Protein AF-A0A550H406-F1 (afdb_monomer_lite)

Radius of gyration: 18.08 Å; chains: 1; bounding box: 42×58×46 Å

pLDDT: mean 83.96, std 20.62, range [34.5, 98.69]

Structure (mmCIF, N/CA/C/O backbone):
data_AF-A0A550H406-F1
#
_entry.id   AF-A0A550H406-F1
#
loop_
_atom_site.group_PDB
_atom_site.id
_atom_site.type_symbol
_atom_site.label_atom_id
_atom_site.label_alt_id
_atom_site.label_comp_id
_atom_site.label_asym_id
_atom_site.label_entity_id
_atom_site.label_seq_id
_atom_site.pdbx_PDB_ins_code
_atom_site.Cartn_x
_atom_site.Cartn_y
_atom_site.Cartn_z
_atom_site.occupancy
_atom_site.B_iso_or_equiv
_atom_site.auth_seq_id
_atom_site.auth_comp_id
_atom_site.auth_asym_id
_atom_site.auth_atom_id
_atom_site.pdbx_PDB_model_num
ATOM 1 N N . LYS A 1 1 ? -18.382 -4.682 12.760 1.00 69.56 1 LYS A N 1
ATOM 2 C CA . LYS A 1 1 ? -17.332 -5.385 11.977 1.00 69.56 1 LYS A CA 1
ATOM 3 C C . LYS A 1 1 ? -16.520 -4.341 11.220 1.00 69.56 1 LYS A C 1
ATOM 5 O O . LYS A 1 1 ? -17.129 -3.390 10.742 1.00 69.56 1 LYS A O 1
ATOM 10 N N . ALA A 1 2 ? -15.194 -4.476 11.163 1.00 84.62 2 ALA A N 1
ATOM 11 C CA . ALA A 1 2 ? -14.356 -3.584 10.358 1.00 84.62 2 ALA A CA 1
ATOM 12 C C . ALA A 1 2 ? -14.669 -3.770 8.864 1.00 84.62 2 ALA A C 1
ATOM 14 O O . ALA A 1 2 ? -15.040 -4.871 8.448 1.00 84.62 2 ALA A O 1
ATOM 15 N N . ARG A 1 3 ? -14.558 -2.701 8.070 1.00 92.81 3 ARG A N 1
ATOM 16 C CA . ARG A 1 3 ? -14.629 -2.804 6.607 1.00 92.81 3 ARG A CA 1
ATOM 17 C C . ARG A 1 3 ? -13.253 -3.172 6.071 1.00 92.81 3 ARG A C 1
ATOM 19 O O . ARG A 1 3 ? -12.260 -2.641 6.558 1.00 92.81 3 ARG A O 1
ATOM 26 N N . ILE A 1 4 ? -13.219 -4.065 5.087 1.00 95.7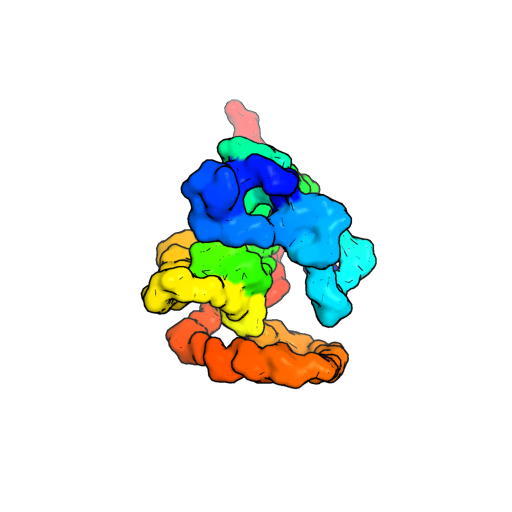5 4 ILE A N 1
ATOM 27 C CA . ILE A 1 4 ? -11.982 -4.536 4.466 1.00 95.75 4 ILE A CA 1
ATOM 28 C C . ILE A 1 4 ? -11.887 -3.950 3.063 1.00 95.75 4 ILE A C 1
ATOM 30 O O . ILE A 1 4 ? -12.826 -4.054 2.269 1.00 95.75 4 ILE A O 1
ATOM 34 N N . PHE A 1 5 ? -10.741 -3.342 2.786 1.00 97.00 5 PHE A N 1
ATOM 35 C CA . PHE A 1 5 ? -10.350 -2.861 1.472 1.00 97.00 5 PHE A CA 1
ATOM 36 C C . PHE A 1 5 ? -9.109 -3.640 1.053 1.00 97.00 5 PHE A C 1
ATOM 38 O O . PHE A 1 5 ? -8.176 -3.769 1.844 1.00 97.00 5 PHE A O 1
ATOM 45 N N . ALA A 1 6 ? -9.109 -4.167 -0.166 1.00 97.31 6 ALA A N 1
ATOM 46 C CA . ALA A 1 6 ? -7.956 -4.844 -0.744 1.00 97.31 6 ALA A CA 1
ATOM 47 C C . ALA A 1 6 ? -7.480 -4.047 -1.954 1.00 97.31 6 ALA A C 1
ATOM 49 O O . ALA A 1 6 ? -8.251 -3.793 -2.880 1.00 97.31 6 ALA A O 1
ATOM 50 N N . THR A 1 7 ? -6.221 -3.632 -1.944 1.00 97.12 7 THR A N 1
ATOM 51 C CA . THR A 1 7 ? -5.623 -2.909 -3.065 1.00 97.12 7 THR A CA 1
ATOM 52 C C . THR A 1 7 ? -4.920 -3.888 -3.990 1.00 97.12 7 THR A C 1
ATOM 54 O O . THR A 1 7 ? -4.400 -4.910 -3.547 1.00 97.12 7 THR A O 1
ATOM 57 N N . ARG A 1 8 ? -4.899 -3.588 -5.286 1.00 96.19 8 ARG A N 1
ATOM 58 C CA . ARG A 1 8 ? -4.093 -4.330 -6.260 1.00 96.19 8 ARG A CA 1
ATOM 59 C C . ARG A 1 8 ? -3.427 -3.371 -7.229 1.00 96.19 8 ARG A C 1
ATOM 61 O O . ARG A 1 8 ? -4.078 -2.435 -7.704 1.00 96.19 8 ARG A O 1
ATOM 68 N N . ASP A 1 9 ? -2.164 -3.633 -7.543 1.00 97.19 9 ASP A N 1
ATOM 69 C CA . ASP A 1 9 ? -1.584 -3.093 -8.767 1.00 97.19 9 ASP A CA 1
ATOM 70 C C . ASP A 1 9 ? -2.294 -3.688 -9.975 1.00 97.19 9 ASP A C 1
ATOM 72 O O . ASP A 1 9 ? -2.668 -4.865 -9.988 1.00 97.19 9 ASP A O 1
ATOM 76 N N . TRP A 1 10 ? -2.571 -2.834 -10.954 1.00 97.56 10 TRP A N 1
ATOM 77 C CA . TRP A 1 10 ? -3.428 -3.175 -12.080 1.00 97.56 10 TRP A CA 1
ATOM 78 C C . TRP A 1 10 ? -2.947 -2.461 -13.342 1.00 97.56 10 TRP A C 1
ATOM 80 O O . TRP A 1 10 ? -3.654 -1.646 -13.941 1.00 97.56 10 TRP A O 1
ATOM 90 N N . HIS A 1 11 ? -1.712 -2.765 -13.732 1.00 98.25 11 HIS A N 1
ATOM 91 C CA . HIS A 1 11 ? -0.981 -2.045 -14.769 1.00 98.25 11 HIS A CA 1
ATOM 92 C C . HIS A 1 11 ? -1.399 -2.450 -16.187 1.00 98.25 11 HIS A C 1
ATOM 94 O O . HIS A 1 11 ? -1.486 -3.650 -16.481 1.00 98.25 11 HIS A O 1
ATOM 100 N N . PRO A 1 12 ? -1.600 -1.503 -17.118 1.00 98.25 12 PRO A N 1
ATOM 101 C CA . PRO A 1 12 ? -1.664 -1.850 -18.532 1.00 98.25 12 PRO A CA 1
ATOM 102 C C . PRO A 1 12 ? -0.323 -2.463 -18.999 1.00 98.25 12 PRO A C 1
ATOM 104 O O . PRO A 1 12 ? 0.723 -2.160 -18.421 1.00 98.25 12 PRO A O 1
ATOM 107 N N . PRO A 1 13 ? -0.300 -3.301 -20.054 1.00 97.94 13 PRO A N 1
ATOM 108 C CA . PRO A 1 13 ? 0.930 -3.965 -20.509 1.00 97.94 13 PRO A CA 1
ATOM 109 C C . PRO A 1 13 ? 2.082 -3.015 -20.887 1.00 97.94 13 PRO A C 1
ATOM 111 O O . PRO A 1 13 ? 3.242 -3.413 -20.861 1.00 97.94 13 PRO A O 1
ATOM 114 N N . ASN A 1 14 ? 1.771 -1.763 -21.233 1.00 98.00 14 ASN A N 1
ATOM 115 C CA . ASN A 1 14 ? 2.714 -0.713 -21.622 1.00 98.00 14 ASN A CA 1
ATOM 116 C C . ASN A 1 14 ? 2.942 0.342 -20.521 1.00 98.00 14 ASN A C 1
ATOM 118 O O . ASN A 1 14 ? 3.217 1.498 -20.832 1.00 98.00 14 ASN A O 1
ATOM 122 N N . HIS A 1 15 ? 2.783 -0.021 -19.248 1.00 98.56 15 HIS A N 1
ATOM 123 C CA . HIS A 1 15 ? 2.934 0.912 -18.134 1.00 98.56 15 HIS A CA 1
ATOM 124 C C . HIS A 1 15 ? 4.366 1.466 -18.003 1.00 98.56 15 HIS A C 1
ATOM 126 O O . HIS A 1 15 ? 5.341 0.721 -18.108 1.00 98.56 15 HIS A O 1
ATOM 132 N N . ILE A 1 16 ? 4.484 2.768 -17.720 1.00 98.31 16 ILE A N 1
ATOM 133 C CA . ILE A 1 16 ? 5.739 3.539 -17.652 1.00 98.31 16 ILE A CA 1
ATOM 134 C C . ILE A 1 16 ? 6.758 2.973 -16.661 1.00 98.31 16 ILE A C 1
ATOM 136 O O . ILE A 1 16 ? 7.960 3.152 -16.825 1.00 98.31 16 ILE A O 1
ATOM 140 N N . SER A 1 17 ? 6.296 2.273 -15.627 1.00 97.81 17 SER A N 1
ATOM 141 C CA . SER A 1 17 ? 7.184 1.738 -14.598 1.00 97.81 17 SER A CA 1
ATOM 142 C C . SER A 1 17 ? 7.885 0.437 -14.988 1.00 97.81 17 SER A C 1
ATOM 144 O O . SER A 1 17 ? 8.794 -0.004 -14.282 1.00 97.81 17 SER A O 1
ATOM 146 N N . PHE A 1 18 ? 7.518 -0.157 -16.126 1.00 98.56 18 PHE A N 1
ATOM 147 C CA . PHE A 1 18 ? 8.165 -1.360 -16.628 1.00 98.56 18 PHE A CA 1
ATOM 148 C C . PHE A 1 18 ? 9.496 -1.044 -17.323 1.00 98.56 18 PHE A C 1
ATOM 150 O O . PHE A 1 18 ? 9.611 -0.050 -18.036 1.00 98.56 18 PHE A O 1
ATOM 157 N N . LYS A 1 19 ? 10.482 -1.942 -17.203 1.00 98.12 19 LYS A N 1
ATOM 158 C CA . LYS A 1 19 ? 11.823 -1.832 -17.814 1.00 98.12 19 LYS A CA 1
ATOM 159 C C . LYS A 1 19 ? 11.784 -1.574 -19.318 1.00 98.12 19 LYS A C 1
ATOM 161 O O . LYS A 1 19 ? 12.586 -0.798 -19.821 1.00 98.12 19 LYS A O 1
ATOM 166 N N . ALA A 1 20 ? 10.823 -2.170 -20.026 1.00 96.94 20 ALA A N 1
ATOM 167 C CA . ALA A 1 20 ? 10.626 -1.938 -21.458 1.00 96.94 20 ALA A CA 1
ATOM 168 C C . ALA A 1 20 ? 10.229 -0.486 -21.798 1.00 96.94 20 ALA A C 1
ATOM 170 O O . ALA A 1 20 ? 10.412 -0.064 -22.932 1.00 96.94 20 ALA A O 1
ATOM 171 N N . GLN A 1 21 ? 9.704 0.264 -20.824 1.00 97.56 21 GLN A N 1
ATOM 172 C CA . GLN A 1 21 ? 9.329 1.678 -20.929 1.00 97.56 21 GLN A CA 1
ATOM 173 C C . GLN A 1 21 ? 10.311 2.606 -20.188 1.00 97.56 21 GLN A C 1
ATOM 175 O O . GLN A 1 21 ? 10.021 3.782 -19.991 1.00 97.56 21 GLN A O 1
ATOM 180 N N . GLY A 1 22 ? 11.471 2.088 -19.761 1.00 97.31 22 GLY A N 1
ATOM 181 C CA . GLY A 1 22 ? 12.487 2.843 -19.018 1.00 97.31 22 GLY A CA 1
ATOM 182 C C . GLY A 1 22 ? 12.262 2.919 -17.504 1.00 97.31 22 GLY A C 1
ATOM 183 O O . GLY A 1 22 ? 13.033 3.578 -16.810 1.00 97.31 22 GLY A O 1
ATOM 184 N N . GLY A 1 23 ? 11.237 2.247 -16.975 1.00 97.31 23 GLY A N 1
ATOM 185 C CA . GLY A 1 23 ? 10.991 2.171 -15.538 1.00 97.31 23 GLY A CA 1
ATOM 186 C C . GLY A 1 23 ? 11.850 1.121 -14.814 1.00 97.31 23 GLY A C 1
ATOM 187 O O . GLY A 1 23 ? 12.538 0.315 -15.444 1.00 97.31 23 GLY A O 1
ATOM 188 N N . PRO A 1 24 ? 11.826 1.097 -13.471 1.00 96.06 24 PRO A N 1
ATOM 189 C CA . PRO A 1 24 ? 12.713 0.235 -12.689 1.00 96.06 24 PRO A CA 1
ATOM 190 C C . PRO A 1 24 ? 12.248 -1.231 -12.608 1.00 96.06 24 PRO A C 1
ATOM 192 O O . PRO A 1 24 ? 13.052 -2.118 -12.306 1.00 96.06 24 PRO A O 1
ATOM 195 N N . TRP A 1 25 ? 10.974 -1.522 -12.884 1.00 97.38 25 TRP A N 1
ATOM 196 C CA . TRP A 1 25 ? 10.367 -2.815 -12.563 1.00 97.38 25 TRP A CA 1
ATOM 197 C C . TRP A 1 25 ? 10.294 -3.768 -13.758 1.00 97.38 25 TRP A C 1
ATOM 199 O O . TRP A 1 25 ? 10.048 -3.338 -14.883 1.00 97.38 25 TRP A O 1
ATOM 209 N N . PRO A 1 26 ? 10.434 -5.092 -13.571 1.00 97.44 26 PRO A N 1
ATOM 210 C CA . PRO A 1 26 ? 9.961 -6.028 -14.587 1.00 97.44 26 PRO A CA 1
ATOM 211 C C . PRO A 1 26 ? 8.438 -5.875 -14.779 1.00 97.44 26 PRO A C 1
ATOM 213 O O . PRO A 1 26 ? 7.761 -5.375 -13.877 1.00 97.44 26 PRO A O 1
ATOM 216 N N . PRO A 1 27 ? 7.866 -6.318 -15.911 1.00 97.88 27 PRO A N 1
ATOM 217 C CA . PRO A 1 27 ? 6.417 -6.383 -16.054 1.00 97.88 27 PRO A CA 1
ATOM 218 C C . PRO A 1 27 ? 5.801 -7.223 -14.929 1.00 97.88 27 PRO A C 1
ATOM 220 O O . PRO A 1 27 ? 6.198 -8.366 -14.704 1.00 97.88 27 PRO A O 1
ATOM 223 N N . HIS A 1 28 ? 4.845 -6.648 -14.210 1.00 97.69 28 HIS A N 1
ATOM 224 C CA . HIS A 1 28 ? 4.188 -7.269 -13.062 1.00 97.69 28 HIS A CA 1
ATOM 225 C C . HIS A 1 28 ? 2.746 -6.782 -12.973 1.00 97.69 28 HIS A C 1
ATOM 227 O O . HIS A 1 28 ? 2.399 -5.766 -13.570 1.00 97.69 28 HIS A O 1
ATOM 233 N N . CYS A 1 29 ? 1.895 -7.540 -12.276 1.00 97.94 29 CYS A N 1
ATOM 234 C CA . CYS A 1 29 ? 0.494 -7.190 -12.019 1.00 97.94 29 CYS A CA 1
ATOM 235 C C . CYS A 1 29 ? -0.256 -6.627 -13.247 1.00 97.94 29 CYS A C 1
ATOM 237 O O . CYS A 1 29 ? -1.071 -5.708 -13.139 1.00 97.94 29 CYS A O 1
ATOM 239 N N . ILE A 1 30 ? 0.019 -7.200 -14.426 1.00 98.56 30 ILE A N 1
ATOM 240 C CA . ILE A 1 30 ? -0.580 -6.766 -15.687 1.00 98.56 30 ILE A CA 1
ATOM 241 C C . ILE A 1 30 ? -2.072 -7.092 -15.668 1.00 98.56 30 ILE A C 1
ATOM 243 O O . ILE A 1 30 ? -2.465 -8.216 -15.333 1.00 98.56 30 ILE A O 1
ATOM 247 N N . GLN A 1 31 ? -2.897 -6.126 -16.066 1.00 98.44 31 GLN A N 1
ATOM 248 C CA . GLN A 1 31 ? -4.351 -6.251 -16.102 1.00 98.44 31 GLN A CA 1
ATOM 249 C C . GLN A 1 31 ? -4.804 -7.567 -16.737 1.00 98.44 31 GLN A C 1
ATOM 251 O O . GLN A 1 31 ? -4.336 -7.966 -17.801 1.00 98.44 31 GLN A O 1
ATOM 256 N N . ASN A 1 32 ? -5.756 -8.223 -16.074 1.00 97.19 32 ASN A N 1
ATOM 257 C CA . ASN A 1 32 ? -6.384 -9.470 -16.519 1.00 97.19 32 ASN A CA 1
ATOM 258 C C . ASN A 1 32 ? -5.441 -10.682 -16.645 1.00 97.19 32 ASN A C 1
ATOM 260 O O . ASN A 1 32 ? -5.850 -11.715 -17.171 1.00 97.19 32 ASN A O 1
ATOM 264 N N . THR A 1 33 ? -4.215 -10.609 -16.122 1.00 98.12 33 THR A N 1
ATOM 265 C CA . THR A 1 33 ? -3.302 -11.760 -16.067 1.00 98.12 33 THR A CA 1
ATOM 266 C C . THR A 1 33 ? -3.376 -12.485 -14.725 1.00 98.12 33 THR A C 1
ATOM 268 O O . THR A 1 33 ? -3.880 -11.962 -13.728 1.00 98.12 33 THR A O 1
ATOM 271 N N . GLN A 1 34 ? -2.839 -13.708 -14.675 1.00 96.81 34 GLN A N 1
ATOM 272 C CA . GLN A 1 34 ? -2.739 -14.468 -13.428 1.00 96.81 34 GLN A CA 1
ATOM 273 C C . GLN A 1 34 ? -1.908 -13.728 -12.367 1.00 96.81 34 GLN A C 1
ATOM 275 O O . GLN A 1 34 ? -2.286 -13.739 -11.200 1.00 96.81 34 GLN A O 1
ATOM 280 N N . GLY A 1 35 ? -0.836 -13.037 -12.772 1.00 94.94 35 GLY A N 1
ATOM 281 C CA . GLY A 1 35 ? 0.053 -12.297 -11.867 1.00 94.94 35 GLY A CA 1
ATOM 282 C C . GLY A 1 35 ? -0.571 -11.054 -11.223 1.00 94.94 35 GLY A C 1
ATOM 283 O O . GLY A 1 35 ? 0.025 -10.473 -10.324 1.00 94.94 35 GLY A O 1
ATOM 284 N N . ALA A 1 36 ? -1.760 -10.636 -11.661 1.00 97.00 36 ALA A N 1
ATOM 285 C CA . ALA A 1 36 ? -2.489 -9.511 -11.075 1.00 97.00 36 ALA A CA 1
ATOM 286 C C . ALA A 1 36 ? -3.630 -9.948 -10.138 1.00 97.00 36 ALA A C 1
ATOM 288 O O . ALA A 1 36 ? -4.295 -9.115 -9.516 1.00 97.00 36 ALA A O 1
ATOM 289 N N . LYS A 1 37 ? -3.899 -11.256 -10.038 1.00 96.56 37 LYS A N 1
ATOM 290 C CA . LYS A 1 37 ? -4.881 -11.789 -9.090 1.00 96.56 37 LYS A CA 1
ATOM 291 C C . LYS A 1 37 ? -4.307 -11.765 -7.674 1.00 96.56 37 LYS A C 1
ATOM 293 O O . LYS A 1 37 ? -3.104 -11.910 -7.476 1.00 96.56 37 LYS A O 1
ATOM 298 N N . PHE A 1 38 ? -5.185 -11.643 -6.681 1.00 96.88 38 PHE A N 1
ATOM 299 C CA . PHE A 1 38 ? -4.805 -11.889 -5.292 1.00 96.88 38 PHE A CA 1
ATOM 300 C C . PHE A 1 38 ? -4.300 -13.324 -5.120 1.00 96.88 38 PHE A C 1
ATOM 302 O O . PHE A 1 38 ? -4.792 -14.243 -5.782 1.00 96.88 38 PHE A O 1
ATOM 309 N N . HIS A 1 39 ? -3.338 -13.508 -4.214 1.00 95.31 39 HIS A N 1
ATOM 310 C CA . HIS A 1 39 ? -2.805 -14.827 -3.889 1.00 95.31 39 HIS A CA 1
ATOM 311 C C . HIS A 1 39 ? -3.945 -15.770 -3.449 1.00 95.31 39 HIS A C 1
ATOM 313 O O . HIS A 1 39 ? -4.803 -15.340 -2.675 1.00 95.31 39 HIS A O 1
ATOM 319 N N . PRO A 1 40 ? -3.985 -17.040 -3.897 1.00 92.25 40 PRO A N 1
ATOM 320 C CA . PRO A 1 40 ? -5.093 -17.959 -3.606 1.00 92.25 40 PRO A CA 1
ATOM 321 C C . PRO A 1 40 ? -5.308 -18.232 -2.110 1.00 92.25 40 PRO A C 1
ATOM 323 O O . PRO A 1 40 ? -6.432 -18.532 -1.704 1.00 92.25 40 PRO A O 1
ATOM 326 N N . ASP A 1 41 ? -4.263 -18.090 -1.293 1.00 91.44 41 ASP A N 1
ATOM 327 C CA . ASP A 1 41 ? -4.347 -18.251 0.166 1.00 91.44 41 ASP A CA 1
ATOM 328 C C . ASP A 1 41 ? -4.870 -16.996 0.883 1.00 91.44 41 ASP A C 1
ATOM 330 O O . ASP A 1 41 ? -5.257 -17.068 2.051 1.00 91.44 41 ASP A O 1
ATOM 334 N N . LEU A 1 42 ? -4.946 -15.847 0.200 1.00 92.81 42 LEU A N 1
ATOM 335 C CA . LEU A 1 42 ? -5.499 -14.628 0.780 1.00 92.81 42 LEU A CA 1
ATOM 336 C C . LEU A 1 42 ? -7.025 -14.747 0.879 1.00 92.81 42 LEU A C 1
ATOM 338 O O . LEU A 1 42 ? -7.764 -14.584 -0.095 1.00 92.81 42 LEU A O 1
ATOM 342 N N . ARG A 1 43 ? -7.517 -15.022 2.087 1.00 90.50 43 ARG A N 1
ATOM 343 C CA . ARG A 1 43 ? -8.951 -15.150 2.369 1.00 90.50 43 ARG A CA 1
ATOM 344 C C . ARG A 1 43 ? -9.577 -13.780 2.624 1.00 90.50 43 ARG A C 1
ATOM 346 O O . ARG A 1 43 ? -9.569 -13.274 3.742 1.00 90.50 43 ARG A O 1
ATOM 353 N N . LEU A 1 44 ? -10.154 -13.191 1.581 1.00 91.25 44 LEU A N 1
ATOM 354 C CA . LEU A 1 44 ? -10.899 -11.936 1.683 1.00 91.25 44 LEU A CA 1
ATOM 355 C C . LEU A 1 44 ? -12.393 -12.199 1.947 1.00 91.25 44 LEU A C 1
ATOM 357 O O . LEU A 1 44 ? -13.001 -13.020 1.253 1.00 91.25 44 LEU A O 1
ATOM 361 N N . PRO A 1 45 ? -13.032 -11.499 2.906 1.00 92.25 45 PRO A N 1
ATOM 362 C CA . PRO A 1 45 ? -14.483 -11.539 3.066 1.00 92.25 45 PRO A CA 1
ATOM 363 C C . PRO A 1 45 ? -15.215 -11.155 1.775 1.00 92.25 45 PRO A C 1
ATOM 365 O O . PRO A 1 45 ? -14.765 -10.274 1.044 1.00 92.25 45 PRO A O 1
ATOM 368 N N . LYS A 1 46 ? -16.393 -11.744 1.525 1.00 91.69 46 LYS A N 1
ATOM 369 C CA . LYS A 1 46 ? -17.184 -11.487 0.301 1.00 91.69 46 LYS A CA 1
ATOM 370 C C . LYS A 1 46 ? -17.535 -10.009 0.084 1.00 91.69 46 LYS A C 1
ATOM 372 O O . LYS A 1 46 ? -17.715 -9.586 -1.047 1.00 91.69 46 LYS A O 1
ATOM 377 N N . ASN A 1 47 ? -17.643 -9.231 1.159 1.00 92.31 47 ASN A N 1
ATOM 378 C CA . ASN A 1 47 ? -17.949 -7.800 1.124 1.00 92.31 47 ASN A CA 1
ATOM 379 C C . ASN A 1 47 ? -16.696 -6.903 1.056 1.00 92.31 47 ASN A C 1
ATOM 381 O O . ASN A 1 47 ? -16.790 -5.714 1.364 1.00 92.31 47 ASN A O 1
ATOM 385 N N . THR A 1 48 ? -15.531 -7.464 0.718 1.00 95.38 48 THR A N 1
ATOM 386 C CA . THR A 1 48 ? -14.293 -6.701 0.520 1.00 95.38 48 THR A CA 1
ATOM 387 C C . THR A 1 48 ? -14.425 -5.786 -0.688 1.00 95.38 48 THR A C 1
ATOM 389 O O . THR A 1 48 ? -14.849 -6.215 -1.760 1.00 95.38 48 THR A O 1
ATOM 392 N N . ILE A 1 49 ? -14.029 -4.527 -0.523 1.00 95.00 49 ILE A N 1
ATOM 393 C CA . ILE A 1 49 ? -13.976 -3.558 -1.619 1.00 95.00 49 ILE A CA 1
ATOM 394 C C . ILE A 1 49 ? -12.579 -3.618 -2.236 1.00 95.00 49 ILE A C 1
ATOM 396 O O . ILE A 1 49 ? -11.583 -3.432 -1.536 1.00 95.00 49 ILE A O 1
ATOM 400 N N . VAL A 1 50 ? -12.503 -3.887 -3.539 1.00 95.75 50 VAL A N 1
ATOM 401 C CA . VAL A 1 50 ? -11.232 -3.912 -4.273 1.00 95.75 50 VAL A CA 1
ATOM 402 C C . VAL A 1 50 ? -10.942 -2.532 -4.848 1.00 95.75 50 VAL A C 1
ATOM 404 O O . VAL A 1 50 ? -11.771 -1.978 -5.564 1.00 95.75 50 VAL A O 1
ATOM 407 N N . VAL A 1 51 ? -9.752 -2.005 -4.571 1.00 95.75 51 VAL A N 1
ATOM 408 C CA . VAL A 1 51 ? -9.253 -0.737 -5.119 1.00 95.75 51 VAL A CA 1
ATOM 409 C C . VAL A 1 51 ? -8.107 -1.049 -6.075 1.00 95.75 51 VAL A C 1
ATOM 411 O O . VAL A 1 51 ? -7.097 -1.627 -5.680 1.00 95.75 51 VAL A O 1
ATOM 414 N N . SER A 1 52 ? -8.271 -0.705 -7.350 1.00 95.81 52 SER A N 1
ATOM 415 C CA . SER A 1 52 ? -7.224 -0.906 -8.362 1.00 95.81 52 SER A CA 1
ATOM 416 C C . SER A 1 52 ? -6.414 0.379 -8.515 1.00 95.81 52 SER A C 1
ATOM 418 O O . SER A 1 52 ? -7.002 1.454 -8.616 1.00 95.81 52 SER A O 1
ATOM 420 N N . LYS A 1 53 ? -5.084 0.274 -8.531 1.00 96.12 53 LYS A N 1
ATOM 421 C CA . LYS A 1 53 ? -4.168 1.411 -8.707 1.00 96.12 53 LYS A CA 1
ATOM 422 C C . LYS A 1 53 ? -3.251 1.212 -9.921 1.00 96.12 53 LYS A C 1
ATOM 424 O O . LYS A 1 53 ? -3.281 0.158 -10.554 1.00 96.12 53 LYS A O 1
ATOM 429 N N . ALA A 1 54 ? -2.515 2.269 -10.273 1.00 95.81 54 ALA A N 1
ATOM 430 C CA . ALA A 1 54 ? -1.540 2.296 -11.371 1.00 95.81 54 ALA A CA 1
ATOM 431 C C . ALA A 1 54 ? -2.090 1.871 -12.754 1.00 95.81 54 ALA A C 1
ATOM 433 O O . ALA A 1 54 ? -1.431 1.215 -13.557 1.00 95.81 54 ALA A O 1
ATOM 434 N N . MET A 1 55 ? -3.337 2.260 -13.042 1.00 95.94 55 MET A N 1
ATOM 435 C CA . MET A 1 55 ? -4.017 1.933 -14.303 1.00 95.94 55 MET A CA 1
ATOM 436 C C . MET A 1 55 ? -3.666 2.882 -15.460 1.00 95.94 55 MET A C 1
ATOM 438 O O . MET A 1 55 ? -3.973 2.576 -16.611 1.00 95.94 55 MET A O 1
ATOM 442 N N . ASN A 1 56 ? -3.064 4.040 -15.174 1.00 96.19 56 ASN A N 1
ATOM 443 C CA . ASN A 1 56 ? -2.661 4.998 -16.199 1.00 96.19 56 ASN A CA 1
ATOM 444 C C . ASN A 1 56 ? -1.300 4.575 -16.776 1.00 96.19 56 ASN A C 1
ATOM 446 O O . ASN A 1 56 ? -0.331 4.547 -16.023 1.00 96.19 56 ASN A O 1
ATOM 450 N N . PRO A 1 57 ? -1.177 4.301 -18.089 1.00 97.06 57 PRO A N 1
ATOM 451 C CA . PRO A 1 57 ? 0.079 3.832 -18.673 1.00 97.06 57 PRO A CA 1
ATOM 452 C C . PRO A 1 57 ? 1.242 4.813 -18.507 1.00 97.06 57 PRO A C 1
ATOM 454 O O . PRO A 1 57 ? 2.386 4.386 -18.569 1.00 97.06 57 PRO A O 1
ATOM 457 N N . LEU A 1 58 ? 0.978 6.102 -18.284 1.00 97.31 58 LEU A N 1
ATOM 458 C CA . LEU A 1 58 ? 2.002 7.145 -18.197 1.00 97.31 58 LEU A CA 1
ATOM 459 C C . LEU A 1 58 ? 2.308 7.583 -16.760 1.00 97.31 58 LEU A C 1
ATOM 461 O O . LEU A 1 58 ? 3.058 8.538 -16.568 1.00 97.31 58 LEU A O 1
ATOM 465 N N . LYS A 1 59 ? 1.716 6.940 -15.745 1.00 95.69 59 LYS A N 1
ATOM 466 C CA . LYS A 1 59 ? 1.865 7.375 -14.355 1.00 95.69 59 LYS A CA 1
ATOM 467 C C . LYS A 1 59 ? 1.859 6.201 -13.380 1.00 95.69 59 LYS A C 1
ATOM 469 O O . LYS A 1 59 ? 0.832 5.552 -13.206 1.00 95.69 59 LYS A O 1
ATOM 474 N N . GLU A 1 60 ? 2.982 6.017 -12.687 1.00 94.69 60 GLU A N 1
ATOM 475 C CA . GLU A 1 60 ? 3.074 5.104 -11.544 1.00 94.69 60 GLU A CA 1
ATOM 476 C C . GLU A 1 60 ? 2.258 5.616 -10.353 1.00 94.69 60 GLU A C 1
ATOM 478 O O . GLU A 1 60 ? 2.114 6.823 -10.157 1.00 94.69 60 GLU A O 1
ATOM 483 N N . ASN A 1 61 ? 1.730 4.682 -9.566 1.00 95.06 61 ASN A N 1
ATOM 484 C CA . ASN A 1 61 ? 0.959 4.938 -8.370 1.00 95.06 61 ASN A CA 1
ATOM 485 C C . ASN A 1 61 ? 1.169 3.826 -7.322 1.00 95.06 61 ASN A C 1
ATOM 487 O O . ASN A 1 61 ? 0.619 2.721 -7.404 1.00 95.06 61 ASN A O 1
ATOM 491 N N . TYR A 1 62 ? 1.902 4.160 -6.259 1.00 96.56 62 TYR A N 1
ATOM 492 C CA . TYR A 1 62 ? 2.082 3.263 -5.116 1.00 96.56 62 TYR A CA 1
ATOM 493 C C . TYR A 1 62 ? 0.963 3.375 -4.078 1.00 96.56 62 TYR A C 1
ATOM 495 O O . TYR A 1 62 ? 0.648 2.386 -3.414 1.00 96.56 62 TYR A O 1
ATOM 503 N N . S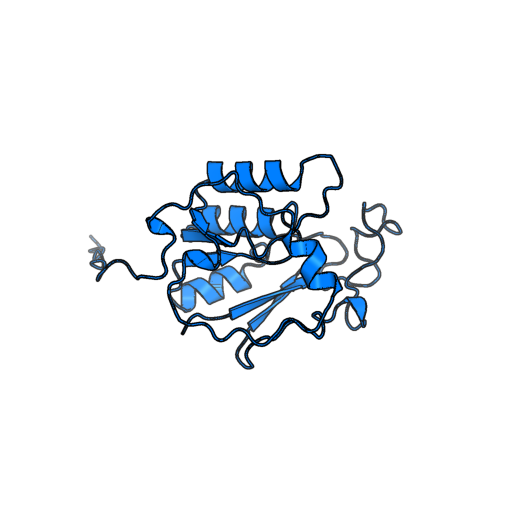ER A 1 63 ? 0.379 4.559 -3.905 1.00 97.75 63 SER A N 1
ATOM 504 C CA . SER A 1 63 ? -0.550 4.829 -2.812 1.00 97.75 63 SER A CA 1
ATOM 505 C C . SER A 1 63 ? -1.985 4.443 -3.155 1.00 97.75 63 SER A C 1
ATOM 507 O O . SER A 1 63 ? -2.548 4.832 -4.175 1.00 97.75 63 SER A O 1
ATOM 509 N N . ALA A 1 64 ? -2.664 3.772 -2.228 1.00 96.75 64 ALA A N 1
ATOM 510 C CA . ALA A 1 64 ? -4.097 3.519 -2.362 1.00 96.75 64 ALA A CA 1
ATOM 511 C C . ALA A 1 64 ? -4.952 4.808 -2.391 1.00 96.75 64 ALA A C 1
ATOM 513 O O . ALA A 1 64 ? -6.123 4.755 -2.768 1.00 96.75 64 ALA A O 1
ATOM 514 N N . PHE A 1 65 ? -4.383 5.946 -1.977 1.00 96.38 65 PHE A N 1
ATOM 515 C CA . PHE A 1 65 ? -5.058 7.240 -1.859 1.00 96.38 65 PHE A CA 1
ATOM 516 C C . PHE A 1 65 ? -4.773 8.215 -2.998 1.00 96.38 65 PHE A C 1
ATOM 518 O O . PHE A 1 65 ? -5.416 9.262 -3.071 1.00 96.38 65 PHE A O 1
ATOM 525 N N . GLU A 1 66 ? -3.859 7.884 -3.908 1.00 84.88 66 GLU A N 1
ATOM 526 C CA . GLU A 1 66 ? -3.528 8.770 -5.026 1.00 84.88 66 GLU A CA 1
ATOM 527 C C . GLU A 1 66 ? -4.722 8.947 -5.991 1.00 84.88 66 GLU A C 1
ATOM 529 O O . GLU A 1 66 ? -4.848 9.966 -6.669 1.00 84.88 66 GLU A O 1
ATOM 534 N N . GLY A 1 67 ? -5.662 7.993 -5.988 1.00 74.12 67 GLY A N 1
ATOM 535 C CA . GLY A 1 67 ? -7.026 8.202 -6.464 1.00 74.12 67 GLY A CA 1
ATOM 536 C C . GLY A 1 67 ? -7.925 8.698 -5.328 1.00 74.12 67 GLY A C 1
ATOM 537 O O . GLY A 1 67 ? -8.082 8.021 -4.312 1.00 74.12 67 GLY A O 1
ATOM 538 N N . ALA A 1 68 ? -8.597 9.839 -5.517 1.00 78.38 68 ALA A N 1
ATOM 539 C CA . ALA A 1 68 ? -9.507 10.411 -4.513 1.00 78.38 68 ALA A CA 1
ATOM 540 C C . ALA A 1 68 ? -10.666 9.470 -4.107 1.00 78.38 68 ALA A C 1
ATOM 542 O O . ALA A 1 68 ? -11.353 9.713 -3.115 1.00 78.38 68 ALA A O 1
ATOM 543 N N . GLU A 1 69 ? -10.903 8.397 -4.866 1.00 88.88 69 GLU A N 1
ATOM 544 C CA . GLU A 1 69 ? -11.963 7.421 -4.639 1.00 88.88 69 GLU A CA 1
ATOM 545 C C . GLU A 1 69 ? -11.899 6.785 -3.245 1.00 88.88 69 GLU A C 1
ATOM 547 O O . GLU A 1 69 ? -12.886 6.867 -2.510 1.00 88.88 69 GLU A O 1
ATOM 552 N N . LEU A 1 70 ? -10.756 6.218 -2.834 1.00 95.25 70 LEU A N 1
ATOM 553 C CA . LEU A 1 70 ? -10.662 5.551 -1.532 1.00 95.25 70 LEU A CA 1
ATOM 554 C C . LEU A 1 70 ? -10.911 6.545 -0.393 1.00 95.25 70 LEU A C 1
ATOM 556 O O . LEU A 1 70 ? -11.756 6.293 0.466 1.00 95.25 70 LEU A O 1
ATOM 560 N N . ALA A 1 71 ? -10.250 7.706 -0.421 1.00 95.69 71 ALA A N 1
ATOM 561 C CA . ALA A 1 71 ? -10.449 8.760 0.574 1.00 95.69 71 ALA A CA 1
ATOM 562 C C . ALA A 1 71 ? -11.928 9.165 0.687 1.00 95.69 71 ALA A C 1
ATOM 564 O O . ALA A 1 71 ? -12.473 9.261 1.790 1.00 95.69 71 ALA A O 1
ATOM 565 N N . ASN A 1 72 ? -12.596 9.352 -0.453 1.00 94.44 72 ASN A N 1
ATOM 566 C CA . ASN A 1 72 ? -14.007 9.712 -0.510 1.00 94.44 72 ASN A CA 1
ATOM 567 C C . ASN A 1 72 ? -14.907 8.609 0.052 1.00 94.44 72 ASN A C 1
ATOM 569 O O . ASN A 1 72 ? -15.841 8.911 0.797 1.00 94.44 72 ASN A O 1
ATOM 573 N N . ILE A 1 73 ? -14.633 7.343 -0.270 1.00 94.69 73 ILE A N 1
ATOM 574 C CA . ILE A 1 73 ? -15.380 6.201 0.263 1.00 94.69 73 ILE A CA 1
ATOM 575 C C . ILE A 1 73 ? -15.235 6.139 1.786 1.00 94.69 73 ILE A C 1
ATOM 577 O O . ILE A 1 73 ? -16.247 6.055 2.485 1.00 94.69 73 ILE A O 1
ATOM 581 N N . LEU A 1 74 ? -14.008 6.230 2.308 1.00 96.12 74 LEU A N 1
ATOM 582 C CA . LEU A 1 74 ? -13.754 6.188 3.749 1.00 96.12 74 LEU A CA 1
ATOM 583 C C . LEU A 1 74 ? -14.471 7.333 4.479 1.00 96.12 74 LEU A C 1
ATOM 585 O O . LEU A 1 74 ? -15.180 7.093 5.459 1.00 96.12 74 LEU A O 1
ATOM 589 N N . ARG A 1 75 ? -14.371 8.564 3.958 1.00 95.19 75 ARG A N 1
ATOM 590 C CA . ARG A 1 75 ? -15.023 9.753 4.536 1.00 95.19 75 ARG A CA 1
ATOM 591 C C . ARG A 1 75 ? -16.544 9.655 4.512 1.00 95.19 75 ARG A C 1
ATOM 593 O O . ARG A 1 75 ? -17.180 9.881 5.539 1.00 95.19 75 ARG A O 1
ATOM 600 N N . LYS A 1 76 ? -17.140 9.254 3.382 1.00 95.12 76 LYS A N 1
ATOM 601 C CA . LYS A 1 76 ? -18.597 9.041 3.269 1.00 95.12 76 LYS A CA 1
ATOM 602 C C . LYS A 1 76 ? -19.109 7.985 4.248 1.00 95.12 76 LYS A C 1
ATOM 604 O O . LYS A 1 76 ? -20.261 8.037 4.661 1.00 95.12 76 LYS A O 1
ATOM 609 N N . GLN A 1 77 ? -18.260 7.033 4.622 1.00 93.88 77 GLN A N 1
ATOM 610 C CA . GLN A 1 77 ? -18.587 5.968 5.566 1.00 93.88 77 GLN A CA 1
ATOM 611 C C . GLN A 1 77 ? -18.273 6.332 7.025 1.00 93.88 77 GLN A C 1
ATOM 613 O O . GLN A 1 77 ? -18.469 5.493 7.903 1.00 93.88 77 GLN A O 1
ATOM 618 N N . GLY A 1 78 ? -17.798 7.555 7.294 1.00 94.88 78 GLY A N 1
ATOM 619 C CA . GLY A 1 78 ? -17.435 8.010 8.637 1.00 94.88 78 GLY A CA 1
ATOM 620 C C . GLY A 1 78 ? -16.241 7.260 9.234 1.00 94.88 78 GLY A C 1
ATOM 621 O O . GLY A 1 78 ? -16.125 7.171 10.455 1.00 94.88 78 GLY A O 1
ATOM 622 N N . ILE A 1 79 ? -15.381 6.676 8.394 1.00 95.88 79 ILE A N 1
ATOM 623 C CA . ILE A 1 79 ? -14.185 5.962 8.845 1.00 95.88 79 ILE A CA 1
ATOM 624 C C . ILE A 1 79 ? -13.124 6.989 9.233 1.00 95.88 79 ILE A C 1
ATOM 626 O O . ILE A 1 79 ? -12.760 7.845 8.433 1.00 95.88 79 ILE A O 1
ATOM 630 N N . LEU A 1 80 ? -12.630 6.883 10.467 1.00 94.75 80 LEU A N 1
ATOM 631 C CA . LEU A 1 80 ? -11.629 7.794 11.037 1.00 94.75 80 LEU A CA 1
ATOM 632 C C . LEU A 1 80 ? -10.244 7.156 11.165 1.00 94.75 80 LEU A C 1
ATOM 634 O O . LEU A 1 80 ? -9.247 7.868 11.230 1.00 94.75 80 LEU A O 1
ATOM 638 N N . ARG A 1 81 ? -10.191 5.821 11.218 1.00 96.38 81 ARG A N 1
ATOM 639 C CA . ARG A 1 81 ? -8.973 5.049 11.451 1.00 96.38 81 ARG A CA 1
ATOM 640 C C . ARG A 1 81 ? -8.810 3.955 10.409 1.00 96.38 81 ARG A C 1
ATOM 642 O O . ARG A 1 81 ? -9.765 3.224 10.142 1.00 96.38 81 ARG A O 1
ATOM 649 N N . VAL A 1 82 ? -7.597 3.810 9.890 1.00 97.75 82 VAL A N 1
ATOM 650 C CA . VAL A 1 82 ? -7.203 2.744 8.966 1.00 97.75 82 VAL A CA 1
ATOM 651 C C . VAL A 1 82 ? -6.096 1.887 9.575 1.00 97.75 82 VAL A C 1
ATOM 653 O O . VAL A 1 82 ? -5.199 2.386 10.252 1.00 97.75 82 VAL A O 1
ATOM 656 N N . PHE A 1 83 ? -6.182 0.581 9.336 1.00 97.69 83 PHE A N 1
ATOM 657 C CA . PHE A 1 83 ? -5.138 -0.385 9.665 1.00 97.69 83 PHE A CA 1
ATOM 658 C C . PHE A 1 83 ? -4.551 -0.871 8.346 1.00 97.69 83 PHE A C 1
ATOM 660 O O . PHE A 1 83 ? -5.304 -1.314 7.477 1.00 97.69 83 PHE A O 1
ATOM 667 N N . VAL A 1 84 ? -3.238 -0.746 8.179 1.00 98.25 84 VAL A N 1
ATOM 668 C CA . VAL A 1 84 ? -2.556 -1.016 6.913 1.00 98.25 84 VAL A CA 1
ATOM 669 C C . VAL A 1 84 ? -1.586 -2.176 7.097 1.00 98.25 84 VAL A C 1
ATOM 671 O O . VAL A 1 84 ? -0.726 -2.148 7.976 1.00 98.25 84 VAL A O 1
ATOM 674 N N . GLY A 1 85 ? -1.740 -3.187 6.249 1.00 97.44 85 GLY A N 1
ATOM 675 C CA . GLY A 1 85 ? -0.832 -4.317 6.084 1.00 97.44 85 GLY A CA 1
ATOM 676 C C . GLY A 1 85 ? -0.737 -4.691 4.602 1.00 97.44 85 GLY A C 1
ATOM 677 O O . GLY A 1 85 ? -1.409 -4.084 3.766 1.00 97.44 85 GLY A O 1
ATOM 678 N N . GLY A 1 86 ? 0.072 -5.691 4.272 1.00 96.88 86 GLY A N 1
ATOM 679 C CA . GLY A 1 86 ? 0.286 -6.178 2.911 1.00 96.88 86 GLY A CA 1
ATOM 680 C C . GLY A 1 86 ? 1.679 -5.860 2.372 1.00 96.88 86 GLY A C 1
ATOM 681 O O . GLY A 1 86 ? 2.642 -5.735 3.126 1.00 96.88 86 GLY A O 1
ATOM 682 N N . LEU A 1 87 ? 1.787 -5.761 1.046 1.00 96.94 87 LEU A N 1
ATOM 683 C CA . LEU A 1 87 ? 3.059 -5.629 0.341 1.00 96.94 87 LEU A CA 1
ATOM 684 C C . LEU A 1 87 ? 3.067 -4.391 -0.573 1.00 96.94 87 LEU A C 1
ATOM 686 O O . LEU A 1 87 ? 2.036 -4.025 -1.130 1.00 96.94 87 LEU A O 1
ATOM 690 N N . ALA A 1 88 ? 4.197 -3.721 -0.784 1.00 96.75 88 ALA A N 1
ATOM 691 C CA . ALA A 1 88 ? 5.460 -3.868 -0.057 1.00 96.75 88 ALA A CA 1
ATOM 692 C C . ALA A 1 88 ? 5.617 -2.772 1.010 1.00 96.75 88 ALA A C 1
ATOM 694 O O . ALA A 1 88 ? 5.176 -1.638 0.787 1.00 96.75 88 ALA A O 1
ATOM 695 N N . THR A 1 89 ? 6.255 -3.097 2.141 1.00 98.19 89 THR A N 1
ATOM 696 C CA . THR A 1 89 ? 6.510 -2.178 3.269 1.00 98.19 89 THR A CA 1
ATOM 697 C C . THR A 1 89 ? 7.080 -0.837 2.809 1.00 98.19 89 THR A C 1
ATOM 699 O O . THR A 1 89 ? 6.566 0.217 3.163 1.00 98.19 89 THR A O 1
ATOM 702 N N . ASP A 1 90 ? 8.116 -0.892 1.983 1.00 97.56 90 ASP A N 1
ATOM 703 C CA . ASP A 1 90 ? 8.940 0.201 1.470 1.00 97.56 90 ASP A CA 1
ATOM 704 C C . ASP A 1 90 ? 8.334 0.956 0.275 1.00 97.56 90 ASP A C 1
ATOM 706 O O . ASP A 1 90 ? 8.810 2.044 -0.063 1.00 97.56 90 ASP A O 1
ATOM 710 N N . TYR A 1 91 ? 7.231 0.456 -0.293 1.00 97.69 91 TYR A N 1
ATOM 711 C CA . TYR A 1 91 ? 6.523 1.060 -1.426 1.00 97.69 91 TYR A CA 1
ATOM 712 C C . TYR A 1 91 ? 5.046 1.296 -1.105 1.00 97.69 91 TYR A C 1
ATOM 714 O O . TYR A 1 91 ? 4.703 2.331 -0.529 1.00 97.69 91 TYR A O 1
ATOM 722 N N . CYS A 1 92 ? 4.158 0.375 -1.487 1.00 97.88 92 CYS A N 1
ATOM 723 C CA . CYS A 1 92 ? 2.712 0.576 -1.410 1.00 97.88 92 CYS A CA 1
ATOM 724 C C . CYS A 1 92 ? 2.229 0.841 0.018 1.00 97.88 92 CYS A C 1
ATOM 726 O O . CYS A 1 92 ? 1.414 1.740 0.220 1.00 97.88 92 CYS A O 1
ATOM 728 N N . VAL A 1 93 ? 2.756 0.116 1.011 1.00 98.56 93 VAL A N 1
ATOM 729 C CA . VAL A 1 93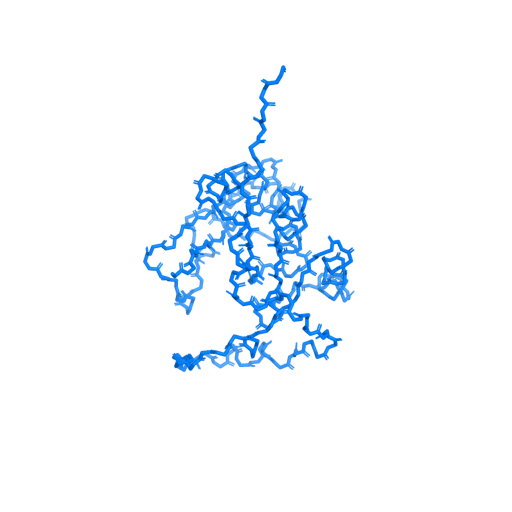 ? 2.394 0.316 2.422 1.00 98.56 93 VAL A CA 1
ATOM 730 C C . VAL A 1 93 ? 2.858 1.694 2.889 1.00 98.56 93 VAL A C 1
ATOM 732 O O . VAL A 1 93 ? 2.021 2.481 3.328 1.00 98.56 93 VAL A O 1
ATOM 735 N N . LYS A 1 94 ? 4.149 2.026 2.723 1.00 98.62 94 LYS A N 1
ATOM 736 C CA . LYS A 1 94 ? 4.713 3.338 3.083 1.00 98.62 94 LYS A CA 1
ATOM 737 C C . LYS A 1 94 ? 3.918 4.495 2.493 1.00 98.62 94 LYS A C 1
ATOM 739 O O . LYS A 1 94 ? 3.471 5.362 3.236 1.00 98.62 94 LYS A O 1
ATOM 744 N N . ASN A 1 95 ? 3.729 4.509 1.174 1.00 98.56 95 ASN A N 1
ATOM 745 C CA . ASN A 1 95 ? 3.050 5.617 0.501 1.00 98.56 95 ASN A CA 1
ATOM 746 C C . ASN A 1 95 ? 1.573 5.707 0.919 1.00 98.56 95 ASN A C 1
ATOM 748 O O . ASN A 1 95 ? 1.090 6.795 1.208 1.00 98.56 95 ASN A O 1
ATOM 752 N N . THR A 1 96 ? 0.883 4.570 1.060 1.00 98.62 96 THR A N 1
ATOM 753 C CA . THR A 1 96 ? -0.511 4.548 1.533 1.00 98.62 96 THR A CA 1
ATOM 754 C C . THR A 1 96 ? -0.643 5.074 2.963 1.00 98.62 96 THR A C 1
ATOM 756 O O . THR A 1 96 ? -1.575 5.818 3.255 1.00 98.62 96 THR A O 1
ATOM 759 N N . VAL A 1 97 ? 0.271 4.703 3.863 1.00 98.69 97 VAL A N 1
ATOM 760 C CA . VAL A 1 97 ? 0.259 5.163 5.260 1.00 98.69 97 VAL A CA 1
ATOM 761 C C . VAL A 1 97 ? 0.543 6.656 5.354 1.00 98.69 97 VAL A C 1
ATOM 763 O O . VAL A 1 97 ? -0.168 7.361 6.066 1.00 98.69 97 VAL A O 1
ATOM 766 N N . LEU A 1 98 ? 1.553 7.148 4.633 1.00 98.62 98 LEU A N 1
ATOM 767 C CA . LEU A 1 98 ? 1.887 8.572 4.633 1.00 98.62 98 LEU A CA 1
ATOM 768 C C . LEU A 1 98 ? 0.732 9.414 4.077 1.00 98.62 98 LEU A C 1
ATOM 770 O O . LEU A 1 98 ? 0.341 10.388 4.716 1.00 98.62 98 LEU A O 1
ATOM 774 N N . ASP A 1 99 ? 0.111 8.993 2.974 1.00 98.38 99 ASP A N 1
ATOM 775 C CA . ASP A 1 99 ? -1.051 9.700 2.430 1.00 98.38 99 ASP A CA 1
ATOM 776 C C . ASP A 1 99 ? -2.262 9.636 3.363 1.00 98.38 99 ASP A C 1
ATOM 778 O O . ASP A 1 99 ? -2.972 10.629 3.518 1.00 98.38 99 ASP A O 1
ATOM 782 N N . ALA A 1 100 ? -2.504 8.500 4.026 1.00 98.44 100 ALA A N 1
ATOM 783 C CA . ALA A 1 100 ? -3.579 8.387 5.008 1.00 98.44 100 ALA A CA 1
ATOM 784 C C . ALA A 1 100 ? -3.412 9.408 6.144 1.00 98.44 100 ALA A C 1
ATOM 786 O O . ALA A 1 100 ? -4.379 10.080 6.517 1.00 98.44 100 ALA A O 1
ATOM 787 N N . LEU A 1 101 ? -2.183 9.564 6.647 1.00 98.25 101 LEU A N 1
ATOM 788 C CA . LEU A 1 101 ? -1.833 10.558 7.661 1.00 98.25 101 LEU A CA 1
ATOM 789 C C . LEU A 1 101 ? -2.042 11.986 7.141 1.00 98.25 101 LEU A C 1
ATOM 791 O O . LEU A 1 101 ? -2.710 12.778 7.804 1.00 98.25 101 LEU A O 1
ATOM 795 N N . THR A 1 102 ? -1.555 12.307 5.937 1.00 97.75 102 THR A N 1
ATOM 796 C CA . THR A 1 102 ? -1.766 13.620 5.297 1.00 97.75 102 THR A CA 1
ATOM 797 C C . THR A 1 102 ? -3.251 13.932 5.093 1.00 97.75 102 THR A C 1
ATOM 799 O O . THR A 1 102 ? -3.680 15.073 5.256 1.00 97.75 102 THR A O 1
ATOM 802 N N . LEU A 1 103 ? -4.065 12.918 4.792 1.00 97.44 103 LEU A N 1
ATOM 803 C CA . LEU A 1 103 ? -5.516 13.035 4.636 1.00 97.44 103 LEU A CA 1
ATOM 804 C C . LEU A 1 103 ? -6.284 13.074 5.968 1.00 97.44 103 LEU A C 1
ATOM 806 O O . LEU A 1 103 ? -7.513 13.216 5.946 1.00 97.44 103 LEU A O 1
ATOM 810 N N . GLY A 1 104 ? -5.586 12.980 7.104 1.00 97.31 104 GLY A N 1
ATOM 811 C CA . GLY A 1 104 ? -6.138 13.119 8.450 1.00 97.31 104 GLY A CA 1
ATOM 812 C C . GLY A 1 104 ? -6.743 11.843 9.039 1.00 97.31 104 GLY A C 1
ATOM 813 O O . GLY A 1 104 ? -7.499 11.933 10.007 1.00 97.31 104 GLY A O 1
ATOM 814 N N . PHE A 1 105 ? -6.454 10.667 8.477 1.00 97.69 105 PHE A N 1
ATOM 815 C CA . PHE A 1 105 ? -6.861 9.399 9.077 1.00 97.69 105 PHE A CA 1
ATOM 816 C C . PHE A 1 105 ? -5.890 8.994 10.191 1.00 97.69 105 PHE A C 1
ATOM 818 O O . PHE A 1 105 ? -4.670 9.011 10.016 1.00 97.69 105 PHE A O 1
ATOM 825 N N . GLU A 1 106 ? -6.427 8.540 11.325 1.00 97.88 106 GLU A N 1
ATOM 826 C CA . GLU A 1 106 ? -5.622 7.802 12.297 1.00 97.88 106 GLU A CA 1
ATOM 827 C C . GLU A 1 106 ? -5.106 6.531 11.614 1.00 97.88 106 GLU A C 1
ATOM 829 O O . GLU A 1 106 ? -5.892 5.733 11.102 1.00 97.88 106 GLU A O 1
ATOM 834 N N . THR A 1 107 ? -3.793 6.334 11.580 1.00 98.25 107 THR A N 1
ATOM 835 C CA . THR A 1 107 ? -3.200 5.265 10.772 1.00 98.25 107 THR A CA 1
ATOM 836 C C . THR A 1 107 ? -2.382 4.331 11.644 1.00 98.25 107 THR A C 1
ATOM 838 O O . THR A 1 107 ? -1.526 4.777 12.404 1.00 98.25 107 THR A O 1
ATOM 841 N N . VAL A 1 108 ? -2.667 3.033 11.543 1.00 97.94 108 VAL A N 1
ATOM 842 C CA . VAL A 1 108 ? -1.981 1.974 12.287 1.00 97.94 108 VAL A CA 1
ATOM 843 C C . VAL A 1 108 ? -1.337 1.003 11.306 1.00 97.94 108 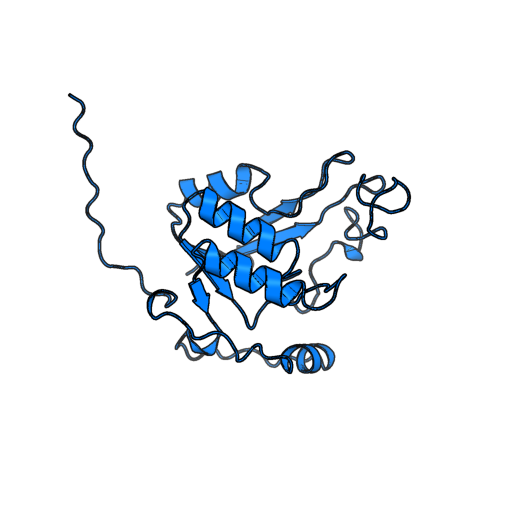VAL A C 1
ATOM 845 O O . VAL A 1 108 ? -2.020 0.444 10.449 1.00 97.94 108 VAL A O 1
ATOM 848 N N . ILE A 1 109 ? -0.038 0.771 11.444 1.00 97.69 109 ILE A N 1
ATOM 849 C CA . ILE A 1 109 ? 0.697 -0.233 10.672 1.00 97.69 109 ILE A CA 1
ATOM 850 C C . ILE A 1 109 ? 0.577 -1.580 11.388 1.00 97.69 109 ILE A C 1
ATOM 852 O O . ILE A 1 109 ? 0.822 -1.660 12.592 1.00 97.69 109 ILE A O 1
ATOM 856 N N . LEU A 1 110 ? 0.223 -2.634 10.654 1.00 96.19 110 LEU A N 1
ATOM 857 C CA . LEU A 1 110 ? 0.217 -4.014 11.143 1.00 96.19 110 LEU A CA 1
ATOM 858 C C . LEU A 1 110 ? 1.588 -4.646 10.876 1.00 96.19 110 LEU A C 1
ATOM 860 O O . LEU A 1 110 ? 1.830 -5.181 9.796 1.00 96.19 110 LEU A O 1
ATOM 864 N N . SER A 1 111 ? 2.517 -4.526 11.824 1.00 94.50 111 SER A N 1
ATOM 865 C CA . SER A 1 111 ? 3.938 -4.819 11.588 1.00 94.50 111 SER A CA 1
ATOM 866 C C . SER A 1 111 ? 4.263 -6.297 11.390 1.00 94.50 111 SER A C 1
ATOM 868 O O . SER A 1 111 ? 5.281 -6.614 10.784 1.00 94.50 111 SER A O 1
ATOM 870 N N . ASP A 1 112 ? 3.402 -7.199 11.853 1.00 92.81 112 ASP A N 1
ATOM 871 C CA . ASP A 1 112 ? 3.490 -8.639 11.600 1.00 92.81 112 ASP A CA 1
ATOM 872 C C . ASP A 1 112 ? 2.701 -9.087 10.358 1.00 92.81 112 ASP A C 1
ATOM 874 O O . ASP A 1 112 ? 2.590 -10.282 10.094 1.00 92.81 112 ASP A O 1
ATOM 878 N N . ALA A 1 113 ? 2.175 -8.136 9.582 1.00 95.38 113 ALA A N 1
ATOM 879 C CA . ALA A 1 113 ? 1.437 -8.377 8.347 1.00 95.38 113 ALA A CA 1
ATOM 880 C C . ALA A 1 113 ? 1.990 -7.562 7.165 1.00 95.38 113 ALA A C 1
ATOM 882 O O . ALA A 1 113 ? 1.245 -7.252 6.235 1.00 95.38 113 ALA A O 1
ATOM 883 N N . ILE A 1 114 ? 3.274 -7.190 7.196 1.00 96.69 114 ILE A N 1
ATOM 884 C CA . ILE A 1 114 ? 3.960 -6.459 6.122 1.00 96.69 114 ILE A CA 1
ATOM 885 C C . ILE A 1 114 ? 5.304 -7.106 5.786 1.00 96.69 114 ILE A C 1
ATOM 887 O O . ILE A 1 114 ? 5.969 -7.656 6.659 1.00 96.69 114 ILE A O 1
ATOM 891 N N . ALA A 1 115 ? 5.728 -7.002 4.528 1.00 95.44 115 ALA A N 1
ATOM 892 C CA . ALA A 1 115 ? 7.087 -7.336 4.108 1.00 95.44 115 ALA A CA 1
ATOM 893 C C . ALA A 1 115 ? 7.546 -6.388 2.991 1.00 95.44 115 ALA A C 1
ATOM 895 O O . ALA A 1 115 ? 6.738 -5.939 2.173 1.00 95.44 115 ALA A O 1
ATOM 896 N N . GLY A 1 116 ? 8.831 -6.035 2.992 1.00 94.06 116 GLY A N 1
ATOM 897 C CA . GLY A 1 116 ? 9.421 -5.115 2.016 1.00 94.06 116 GLY A CA 1
ATOM 898 C C . GLY A 1 116 ? 10.075 -5.826 0.838 1.00 94.06 116 GLY A C 1
ATOM 899 O O . GLY A 1 116 ? 10.431 -6.998 0.943 1.00 94.06 116 GLY A O 1
ATOM 900 N N . ILE A 1 117 ? 10.260 -5.093 -0.260 1.00 94.69 117 ILE A N 1
ATOM 901 C CA . ILE A 1 117 ? 11.114 -5.520 -1.375 1.00 94.69 117 ILE A CA 1
ATOM 902 C C . ILE A 1 117 ? 12.583 -5.433 -0.960 1.00 94.69 117 ILE A C 1
ATOM 904 O O . ILE A 1 117 ? 13.338 -6.348 -1.274 1.00 94.69 117 ILE A O 1
ATOM 908 N N . ASN A 1 118 ? 12.965 -4.379 -0.224 1.00 92.88 118 ASN A N 1
ATOM 909 C CA . ASN A 1 118 ? 14.352 -4.087 0.148 1.00 92.88 118 ASN A CA 1
ATOM 910 C C . ASN A 1 118 ? 15.266 -4.047 -1.080 1.00 92.88 118 ASN A C 1
ATOM 912 O O . ASN A 1 118 ? 16.221 -4.818 -1.180 1.00 92.88 118 ASN A O 1
ATOM 916 N N . ALA A 1 119 ? 14.926 -3.170 -2.032 1.00 91.38 119 ALA A N 1
ATOM 917 C CA . ALA A 1 119 ? 15.765 -2.939 -3.205 1.00 91.38 119 ALA A CA 1
ATOM 918 C C . ALA A 1 119 ? 17.165 -2.466 -2.781 1.00 91.38 119 ALA A C 1
ATOM 920 O O . ALA A 1 119 ? 18.154 -2.950 -3.325 1.00 91.38 119 ALA A O 1
ATOM 921 N N . GLU A 1 120 ? 17.230 -1.608 -1.759 1.00 92.81 120 GLU A N 1
ATOM 922 C CA . GLU A 1 120 ? 18.447 -1.299 -1.015 1.00 92.81 120 GLU A CA 1
ATOM 923 C C . GLU A 1 120 ? 18.388 -1.873 0.416 1.00 92.81 120 GLU A C 1
ATOM 925 O O . GLU A 1 120 ? 17.297 -2.103 0.964 1.00 92.81 120 GLU A O 1
ATOM 930 N N . PRO A 1 121 ? 19.551 -2.089 1.066 1.00 92.38 121 PRO A N 1
ATOM 931 C CA . PRO A 1 121 ? 19.600 -2.523 2.456 1.00 92.38 121 PRO A CA 1
ATOM 932 C C . PRO A 1 121 ? 18.763 -1.632 3.385 1.00 92.38 121 PRO A C 1
ATOM 934 O O . PRO A 1 121 ? 18.859 -0.397 3.378 1.00 92.38 121 PRO A O 1
ATOM 937 N N . ASP A 1 122 ? 17.961 -2.295 4.216 1.00 93.12 122 ASP A N 1
ATOM 938 C CA . ASP A 1 122 ? 17.138 -1.713 5.280 1.00 93.12 122 ASP A CA 1
ATOM 939 C C . ASP A 1 122 ? 16.006 -0.776 4.817 1.00 93.12 122 ASP A C 1
ATOM 941 O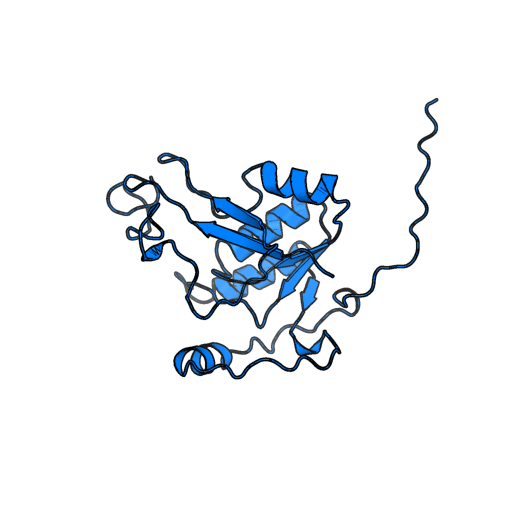 O . ASP A 1 122 ? 15.431 -0.060 5.640 1.00 93.12 122 ASP A O 1
ATOM 945 N N . ASP A 1 123 ? 15.636 -0.762 3.532 1.00 94.69 123 ASP A N 1
ATOM 946 C CA . ASP A 1 123 ? 14.555 0.101 3.024 1.00 94.69 123 ASP A CA 1
ATOM 947 C C . ASP A 1 123 ? 13.224 -0.106 3.757 1.00 94.69 123 ASP A C 1
ATOM 949 O O . ASP A 1 123 ? 12.521 0.863 4.057 1.00 94.69 123 ASP A O 1
ATOM 953 N N . ALA A 1 124 ? 12.877 -1.350 4.093 1.00 94.56 124 ALA A N 1
ATOM 954 C CA . ALA A 1 124 ? 11.676 -1.663 4.858 1.00 94.56 124 ALA A CA 1
ATOM 955 C C . ALA A 1 124 ? 11.728 -1.088 6.281 1.00 94.56 124 ALA A C 1
ATOM 957 O O . ALA A 1 124 ? 10.730 -0.545 6.755 1.00 94.56 124 ALA A O 1
ATOM 958 N N . GLU A 1 125 ? 12.878 -1.167 6.954 1.00 94.88 125 GLU A N 1
ATOM 959 C CA . GLU A 1 125 ? 13.050 -0.606 8.300 1.00 94.88 125 GLU A CA 1
ATOM 960 C C . GLU A 1 125 ? 12.978 0.923 8.260 1.00 94.88 125 GLU A C 1
ATOM 962 O O . GLU A 1 125 ? 12.187 1.530 8.982 1.00 94.88 125 GLU A O 1
ATOM 967 N N . LYS A 1 126 ? 13.703 1.546 7.322 1.00 97.12 126 LYS A N 1
ATOM 968 C CA . LYS A 1 126 ? 13.657 2.997 7.077 1.00 97.12 126 LYS A CA 1
ATOM 969 C C . LYS A 1 126 ? 12.242 3.468 6.746 1.00 97.12 126 LYS A C 1
ATOM 971 O O . LYS A 1 126 ? 11.829 4.550 7.166 1.00 97.12 126 LYS A O 1
ATOM 976 N N . ALA A 1 127 ? 11.479 2.672 5.997 1.00 97.94 127 ALA A N 1
ATOM 977 C CA . ALA A 1 127 ? 10.087 2.961 5.686 1.00 97.94 127 ALA A CA 1
ATOM 978 C C . ALA A 1 127 ? 9.204 2.944 6.938 1.00 97.94 127 ALA A C 1
ATOM 980 O O . ALA A 1 127 ? 8.402 3.862 7.115 1.00 97.94 127 ALA A O 1
ATOM 981 N N . ILE A 1 128 ? 9.365 1.952 7.819 1.00 97.62 128 ILE A N 1
ATOM 982 C CA . ILE A 1 128 ? 8.641 1.897 9.094 1.00 97.62 128 ILE A CA 1
ATOM 983 C C . ILE A 1 128 ? 9.002 3.099 9.965 1.00 97.62 128 ILE A C 1
ATOM 985 O O . ILE A 1 128 ? 8.097 3.817 10.395 1.00 97.62 128 ILE A O 1
ATOM 989 N N . ASP A 1 129 ? 10.292 3.388 10.143 1.00 97.62 129 ASP A N 1
ATOM 990 C CA . ASP A 1 129 ? 10.762 4.547 10.910 1.00 97.62 129 ASP A CA 1
ATOM 991 C C . ASP A 1 129 ? 10.160 5.851 10.373 1.00 97.62 129 ASP A C 1
ATOM 993 O O . ASP A 1 129 ? 9.650 6.676 11.138 1.00 97.62 129 ASP A O 1
ATOM 997 N N . LYS A 1 130 ? 10.129 6.016 9.044 1.00 98.31 130 LYS A N 1
ATOM 998 C CA . LYS A 1 130 ? 9.511 7.174 8.391 1.00 98.31 130 LYS A CA 1
ATOM 999 C C . LYS A 1 130 ? 8.018 7.269 8.699 1.00 98.31 130 LYS A C 1
ATOM 1001 O O . LYS A 1 130 ? 7.549 8.359 9.026 1.00 98.31 130 LYS A O 1
ATOM 1006 N N . MET A 1 131 ? 7.265 6.174 8.601 1.00 98.44 131 MET A N 1
ATOM 1007 C CA . MET A 1 131 ? 5.828 6.181 8.893 1.00 98.44 131 MET A CA 1
ATOM 1008 C C . MET A 1 131 ? 5.548 6.527 10.366 1.00 98.44 131 MET A C 1
ATOM 1010 O O . MET A 1 131 ? 4.683 7.358 10.648 1.00 98.44 131 MET A O 1
ATOM 1014 N N . LEU A 1 132 ? 6.315 5.958 11.304 1.00 97.75 132 LEU A N 1
ATOM 1015 C CA . LEU A 1 132 ? 6.183 6.237 12.740 1.00 97.75 132 LEU A CA 1
ATOM 1016 C C . LEU A 1 132 ? 6.535 7.688 13.079 1.00 97.75 132 LEU A C 1
ATOM 1018 O O . LEU A 1 132 ? 5.818 8.334 13.845 1.00 97.75 132 LEU A O 1
ATOM 1022 N N . ALA A 1 133 ? 7.596 8.225 12.472 1.00 97.75 133 ALA A N 1
ATOM 1023 C CA . ALA A 1 133 ? 7.996 9.621 12.637 1.00 97.75 133 ALA A CA 1
ATOM 1024 C C . ALA A 1 133 ? 6.939 10.613 12.116 1.00 97.75 133 ALA A C 1
ATOM 1026 O O . ALA A 1 133 ? 6.863 11.735 12.606 1.00 97.75 133 ALA A O 1
ATOM 1027 N N . ASN A 1 134 ? 6.099 10.198 11.159 1.00 98.31 134 ASN A N 1
ATOM 1028 C CA . ASN A 1 134 ? 4.984 10.998 10.639 1.00 98.31 134 ASN A CA 1
ATOM 1029 C C . ASN A 1 134 ? 3.670 10.792 11.415 1.00 98.31 134 ASN A C 1
ATOM 1031 O O . ASN A 1 134 ? 2.649 11.374 11.059 1.00 98.31 134 ASN A O 1
ATOM 1035 N N . GLY A 1 135 ? 3.685 10.009 12.499 1.00 96.94 135 GLY A N 1
ATOM 1036 C CA . GLY A 1 135 ? 2.543 9.869 13.403 1.00 96.94 135 GLY A CA 1
ATOM 1037 C C . GLY A 1 135 ? 1.701 8.611 13.205 1.00 96.94 135 GLY A C 1
ATOM 1038 O O . GLY A 1 135 ? 0.643 8.513 13.826 1.00 96.94 135 GLY A O 1
ATOM 1039 N N . ALA A 1 136 ? 2.153 7.639 12.405 1.00 97.88 136 ALA A N 1
ATOM 1040 C CA . ALA A 1 136 ? 1.540 6.315 12.423 1.00 97.88 136 ALA A CA 1
ATOM 1041 C C . ALA A 1 136 ? 1.714 5.655 13.803 1.00 97.88 136 ALA A C 1
ATOM 1043 O O . ALA A 1 136 ? 2.768 5.749 14.441 1.00 97.88 136 ALA A O 1
ATOM 1044 N N . ASP A 1 137 ? 0.681 4.948 14.247 1.00 97.25 137 ASP A N 1
ATOM 1045 C CA . ASP A 1 137 ? 0.795 3.960 15.312 1.00 97.25 137 ASP A CA 1
ATOM 1046 C C . ASP A 1 137 ? 1.209 2.604 14.708 1.00 97.25 137 ASP A C 1
ATOM 1048 O O . ASP A 1 137 ? 1.097 2.366 13.505 1.00 97.25 137 ASP A O 1
ATOM 1052 N N . ILE A 1 138 ? 1.671 1.688 15.554 1.00 95.12 138 ILE A N 1
ATOM 1053 C CA . ILE A 1 138 ? 2.044 0.320 15.179 1.00 95.12 138 ILE A CA 1
ATOM 1054 C C . ILE A 1 138 ? 1.257 -0.668 16.031 1.00 95.12 138 ILE A C 1
ATOM 1056 O O . ILE A 1 138 ? 0.962 -0.368 17.190 1.00 95.12 138 ILE A O 1
ATOM 1060 N N . ALA A 1 139 ? 0.897 -1.808 15.449 1.00 93.19 139 ALA A N 1
ATOM 1061 C CA . ALA A 1 139 ? 0.238 -2.929 16.106 1.00 93.19 139 ALA A CA 1
ATOM 1062 C C . ALA A 1 139 ? 0.698 -4.259 15.512 1.00 93.19 139 ALA A C 1
ATOM 1064 O O . ALA A 1 139 ? 1.099 -4.333 14.354 1.00 93.19 139 ALA A O 1
ATOM 1065 N N . THR A 1 140 ? 0.568 -5.308 16.311 1.00 91.00 140 THR A N 1
ATOM 1066 C CA . THR A 1 140 ? 0.685 -6.707 15.896 1.00 91.00 140 THR A CA 1
ATOM 1067 C C . THR A 1 140 ? -0.622 -7.438 16.172 1.00 91.00 140 THR A C 1
ATOM 1069 O O . THR A 1 140 ? -1.469 -6.947 16.923 1.00 91.00 140 THR A O 1
ATOM 1072 N N . LEU A 1 141 ? -0.782 -8.653 15.653 1.00 86.19 141 LEU A N 1
ATOM 1073 C CA . LEU A 1 141 ? -1.914 -9.521 15.970 1.00 86.19 141 LEU A CA 1
ATOM 1074 C C . LEU A 1 141 ? -2.116 -9.686 17.487 1.00 86.19 141 LEU A C 1
ATOM 1076 O O . LEU A 1 141 ? -3.251 -9.705 17.961 1.00 86.19 141 LEU A O 1
ATOM 1080 N N . LYS A 1 142 ? -1.026 -9.738 18.266 1.00 85.62 142 LYS A N 1
ATOM 1081 C CA . LYS A 1 142 ? -1.066 -9.894 19.733 1.00 85.62 142 LYS A CA 1
ATOM 1082 C C . LYS A 1 142 ? -1.777 -8.743 20.449 1.00 85.62 142 LYS A C 1
ATOM 1084 O O . LYS A 1 142 ? -2.255 -8.919 21.567 1.00 85.62 142 LYS A O 1
ATOM 1089 N N . ASP A 1 143 ? -1.865 -7.576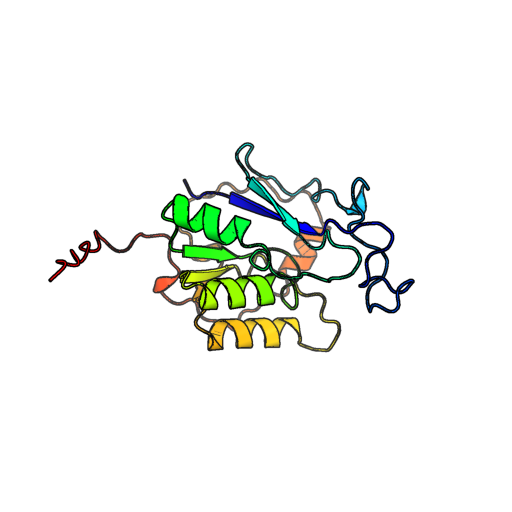 19.818 1.00 85.12 143 ASP A N 1
ATOM 1090 C CA . ASP A 1 143 ? -2.539 -6.408 20.382 1.00 85.12 143 ASP A CA 1
ATOM 1091 C C . ASP A 1 143 ? -4.072 -6.493 20.272 1.00 85.12 143 ASP A C 1
ATOM 1093 O O . ASP A 1 143 ? -4.796 -5.724 20.920 1.00 85.12 143 ASP A O 1
ATOM 1097 N N . PHE A 1 144 ? -4.580 -7.454 19.494 1.00 82.25 144 PHE A N 1
ATOM 1098 C CA . PHE A 1 144 ? -5.999 -7.724 19.307 1.00 82.25 144 PHE A CA 1
ATOM 1099 C C . PHE A 1 144 ? -6.401 -8.953 20.130 1.00 82.25 144 PHE A C 1
ATOM 1101 O O . PHE A 1 144 ? -6.328 -10.091 19.684 1.00 82.25 144 PHE A O 1
ATOM 1108 N N . ILE A 1 145 ? -6.849 -8.714 21.365 1.00 65.31 145 ILE A N 1
ATOM 1109 C CA . ILE A 1 145 ? -7.324 -9.766 22.273 1.00 65.31 145 ILE A CA 1
ATOM 1110 C C . ILE A 1 145 ? -8.741 -10.182 21.855 1.00 65.31 145 ILE A C 1
ATOM 1112 O O . ILE A 1 145 ? -9.734 -9.709 22.403 1.00 65.31 145 ILE A O 1
ATOM 1116 N N . TYR A 1 146 ? -8.829 -11.041 20.851 1.00 58.88 146 TYR A N 1
ATOM 1117 C CA . TYR A 1 146 ? -9.968 -11.926 20.635 1.00 58.88 146 TYR A CA 1
ATOM 1118 C C . TYR A 1 146 ? -9.412 -13.330 20.392 1.00 58.88 146 TYR A C 1
ATOM 1120 O O . TYR A 1 146 ? -8.351 -13.440 19.776 1.00 58.88 146 TYR A O 1
ATOM 1128 N N . PRO A 1 147 ? -10.092 -14.401 20.838 1.00 52.72 147 PRO A N 1
ATOM 1129 C CA . PRO A 1 147 ? -9.776 -15.740 20.369 1.00 52.72 147 PRO A CA 1
ATOM 1130 C C . PRO A 1 147 ? -10.096 -15.790 18.870 1.00 52.72 147 PRO A C 1
ATOM 1132 O O . PRO A 1 147 ? -11.229 -16.033 18.463 1.00 52.72 147 PRO A O 1
ATOM 1135 N N . LEU A 1 148 ? -9.112 -15.451 18.038 1.00 55.47 148 LEU A N 1
ATOM 1136 C CA . LEU A 1 148 ? -9.141 -15.784 16.628 1.00 55.47 148 LEU A CA 1
ATOM 1137 C C . LEU A 1 148 ? -8.711 -17.242 16.531 1.00 55.47 148 LEU A C 1
ATOM 1139 O O . LEU A 1 148 ? -7.531 -17.557 16.672 1.00 55.47 148 LEU A O 1
ATOM 1143 N N . GLU A 1 149 ? -9.669 -18.124 16.267 1.00 56.62 149 GLU A N 1
ATOM 1144 C CA . GLU A 1 149 ? -9.358 -19.365 15.567 1.00 56.62 149 GLU A CA 1
ATOM 1145 C C . GLU A 1 149 ? -8.883 -18.968 14.167 1.00 56.62 149 GLU A C 1
ATOM 1147 O O . GLU A 1 149 ? -9.675 -18.732 13.251 1.00 56.62 149 GLU A O 1
ATOM 1152 N N . LEU A 1 150 ? -7.572 -18.778 14.024 1.00 56.41 150 LEU A N 1
ATOM 1153 C CA . LEU A 1 150 ? -6.969 -18.663 12.710 1.00 56.41 150 LEU A CA 1
ATOM 1154 C C . LEU A 1 150 ? -7.025 -20.051 12.067 1.00 56.41 150 LEU A C 1
ATOM 1156 O O . LEU A 1 150 ? -6.567 -21.014 12.688 1.00 56.41 150 LEU A O 1
ATOM 1160 N N . PRO A 1 151 ? -7.570 -20.186 10.846 1.00 54.22 151 PRO A N 1
ATOM 1161 C CA . PRO A 1 151 ? -7.420 -21.431 10.116 1.00 54.22 151 PRO A CA 1
ATOM 1162 C C . PRO A 1 151 ? -5.919 -21.721 9.948 1.00 54.22 151 PRO A C 1
ATOM 1164 O O . PRO A 1 151 ? -5.136 -20.777 9.790 1.00 54.22 151 PRO A O 1
ATOM 1167 N N . PRO A 1 152 ? -5.502 -22.997 9.994 1.00 55.25 152 PRO A N 1
ATOM 1168 C CA . PRO A 1 152 ? -4.098 -23.353 9.864 1.00 55.25 152 PRO A CA 1
ATOM 1169 C C . PRO A 1 152 ? -3.528 -22.783 8.563 1.00 55.25 152 PRO A C 1
ATOM 1171 O O . PRO A 1 152 ? -4.139 -22.893 7.497 1.00 55.25 152 PRO A O 1
ATOM 1174 N N . VAL A 1 153 ? -2.355 -22.158 8.660 1.00 56.12 153 VAL A N 1
ATOM 1175 C CA . VAL A 1 153 ? -1.582 -21.741 7.492 1.00 56.12 153 VAL A CA 1
ATOM 1176 C C . VAL A 1 153 ? -1.044 -23.018 6.854 1.00 56.12 153 VAL A C 1
ATOM 1178 O O . VAL A 1 153 ? -0.145 -23.652 7.387 1.00 56.12 153 VAL A O 1
ATOM 1181 N N . THR A 1 154 ? -1.637 -23.446 5.742 1.00 54.56 154 THR A N 1
ATOM 1182 C CA . THR A 1 154 ? -1.280 -24.711 5.073 1.00 54.56 154 THR A CA 1
ATOM 1183 C C . THR A 1 154 ? -0.091 -24.579 4.120 1.00 54.56 154 THR A C 1
ATOM 1185 O O . THR A 1 154 ? 0.258 -25.546 3.448 1.00 54.56 154 THR A O 1
ATOM 1188 N N . ASN A 1 155 ? 0.496 -23.384 4.007 1.00 54.97 155 ASN A N 1
ATOM 1189 C CA . ASN A 1 155 ? 1.569 -23.089 3.066 1.00 54.97 155 ASN A CA 1
ATOM 1190 C C . ASN A 1 155 ? 2.923 -22.987 3.800 1.00 54.97 155 ASN A C 1
ATOM 1192 O O . ASN A 1 155 ? 3.110 -22.035 4.562 1.00 54.97 155 ASN A O 1
ATOM 1196 N N . PRO A 1 156 ? 3.872 -23.912 3.564 1.00 54.41 156 PRO A N 1
ATOM 1197 C CA . PRO A 1 156 ? 5.174 -23.914 4.235 1.00 54.41 156 PRO A CA 1
ATOM 1198 C C . PRO A 1 156 ? 6.039 -22.677 3.919 1.00 54.41 156 PRO A C 1
ATOM 1200 O O . PRO A 1 156 ? 6.894 -22.308 4.721 1.00 54.41 156 PRO A O 1
ATOM 1203 N N . ASP A 1 157 ? 5.795 -21.974 2.806 1.00 52.97 157 ASP A N 1
ATOM 1204 C CA . ASP A 1 157 ? 6.521 -20.736 2.478 1.00 52.97 157 ASP A CA 1
ATOM 1205 C C . ASP A 1 157 ? 6.046 -19.528 3.306 1.00 52.97 157 ASP A C 1
ATOM 1207 O O . ASP A 1 157 ? 6.808 -18.586 3.534 1.00 52.97 157 ASP A O 1
ATOM 1211 N N . ALA A 1 158 ? 4.808 -19.556 3.812 1.00 50.97 158 ALA A N 1
ATOM 1212 C CA . ALA A 1 158 ? 4.283 -18.508 4.687 1.00 50.97 158 ALA A CA 1
ATOM 1213 C C . ALA A 1 158 ? 4.912 -18.553 6.092 1.00 50.97 158 ALA A C 1
ATOM 1215 O O . ALA A 1 158 ? 5.031 -17.517 6.745 1.00 50.97 158 ALA A O 1
ATOM 1216 N N . GLU A 1 159 ? 5.357 -19.733 6.534 1.00 46.31 159 GLU A N 1
ATOM 1217 C CA . GLU A 1 159 ? 6.032 -19.929 7.822 1.00 46.31 159 GLU A CA 1
ATOM 1218 C C . GLU A 1 159 ? 7.432 -19.284 7.819 1.00 46.31 159 GLU A C 1
ATOM 1220 O O . GLU A 1 159 ? 7.792 -18.571 8.756 1.00 46.31 159 GLU A O 1
ATOM 1225 N N . ARG A 1 160 ? 8.170 -19.396 6.701 1.00 43.91 160 ARG A N 1
ATOM 1226 C CA . ARG A 1 160 ? 9.511 -18.800 6.521 1.00 43.91 160 ARG A CA 1
ATOM 1227 C C . ARG A 1 160 ? 9.533 -17.270 6.503 1.00 43.91 160 ARG A C 1
ATOM 1229 O O . ARG A 1 160 ? 10.514 -16.670 6.935 1.00 43.91 160 ARG A O 1
ATOM 1236 N N . LEU A 1 161 ? 8.480 -16.617 6.008 1.00 46.06 161 LEU A N 1
ATOM 1237 C CA . LEU A 1 161 ? 8.404 -15.147 5.976 1.00 46.06 161 LEU A CA 1
ATOM 1238 C C . LEU A 1 161 ? 8.106 -14.535 7.359 1.00 46.06 161 LEU A C 1
ATOM 1240 O O . LEU A 1 161 ? 8.380 -13.355 7.572 1.00 46.06 161 LEU A O 1
ATOM 1244 N N . GLY A 1 162 ? 7.578 -15.322 8.305 1.00 43.59 162 GLY A N 1
ATOM 1245 C CA . GLY A 1 162 ? 7.196 -14.865 9.646 1.00 43.59 162 GLY A CA 1
ATOM 1246 C C . GLY A 1 162 ? 8.342 -14.761 10.663 1.00 43.59 162 GLY A C 1
ATOM 1247 O O . GLY A 1 162 ? 8.155 -14.173 11.731 1.00 43.59 162 GLY A O 1
ATOM 1248 N N . GLU A 1 163 ? 9.524 -15.308 10.362 1.00 41.56 163 GLU A N 1
ATOM 1249 C CA . GLU A 1 163 ? 10.622 -15.421 11.337 1.00 41.56 163 GLU A CA 1
ATOM 1250 C C . GLU A 1 163 ? 11.454 -14.142 11.497 1.00 41.56 163 GLU A C 1
ATOM 1252 O O . GLU A 1 163 ? 12.032 -13.915 12.562 1.00 41.56 163 GLU A O 1
ATOM 1257 N N . LYS A 1 164 ? 11.442 -13.223 10.521 1.00 43.28 164 LYS A N 1
ATOM 1258 C CA . LYS A 1 164 ? 12.009 -11.872 10.698 1.00 43.28 164 LYS A CA 1
ATOM 1259 C C . LYS A 1 164 ? 10.999 -10.950 11.382 1.00 43.28 164 LYS A C 1
ATOM 1261 O O . LYS A 1 164 ? 10.582 -9.925 10.849 1.00 43.28 164 LYS A O 1
ATOM 1266 N N . ARG A 1 165 ? 10.591 -11.325 12.596 1.00 49.91 165 ARG A N 1
ATOM 1267 C CA . ARG A 1 165 ? 9.821 -10.448 13.482 1.00 49.91 165 ARG A CA 1
ATOM 1268 C C . ARG A 1 165 ? 10.661 -9.217 13.786 1.00 49.91 165 ARG A C 1
ATOM 1270 O O . ARG A 1 165 ? 11.679 -9.318 14.465 1.00 49.91 165 ARG A O 1
ATOM 1277 N N . ILE A 1 166 ? 10.203 -8.051 13.345 1.00 48.16 166 ILE A N 1
ATOM 1278 C CA . ILE A 1 166 ? 10.805 -6.783 13.747 1.00 48.16 166 ILE A CA 1
ATOM 1279 C C . ILE A 1 166 ? 10.409 -6.533 15.209 1.00 48.16 166 ILE A C 1
ATOM 1281 O O . ILE A 1 166 ? 9.435 -5.850 15.513 1.00 48.16 166 ILE A O 1
ATOM 1285 N N . SER A 1 167 ? 11.153 -7.143 16.136 1.00 48.94 167 SER A N 1
ATOM 1286 C CA . SER A 1 167 ? 10.954 -7.059 17.591 1.00 48.94 167 SER A CA 1
ATOM 1287 C C . SER A 1 167 ? 11.384 -5.712 18.184 1.00 48.94 167 SER A C 1
ATOM 1289 O O . SER A 1 167 ? 11.493 -5.583 19.400 1.00 48.94 167 SER A O 1
ATOM 1291 N N . LYS A 1 168 ? 11.690 -4.726 17.333 1.00 59.03 168 LYS A N 1
ATOM 1292 C CA . LYS A 1 168 ? 12.299 -3.450 17.718 1.00 59.03 168 LYS A CA 1
ATOM 1293 C C . LYS A 1 168 ? 11.275 -2.389 18.130 1.00 59.03 168 LYS A C 1
ATOM 1295 O O . LYS A 1 168 ? 11.629 -1.464 18.852 1.00 59.03 168 LYS A O 1
ATOM 1300 N N . TYR A 1 169 ? 10.022 -2.499 17.687 1.00 63.16 169 TYR A N 1
ATOM 1301 C CA . TYR A 1 169 ? 9.016 -1.458 17.905 1.00 63.16 169 TYR A CA 1
ATOM 1302 C C . TYR A 1 169 ? 8.037 -1.830 19.016 1.00 63.16 169 TYR A C 1
ATOM 1304 O O . TYR A 1 169 ? 7.390 -2.875 18.971 1.00 63.16 169 TYR A O 1
ATOM 1312 N N . GLU A 1 170 ? 7.903 -0.944 19.999 1.00 61.41 170 GLU A N 1
ATOM 1313 C CA . GLU A 1 170 ? 6.970 -1.112 21.109 1.00 61.41 170 GLU A CA 1
ATOM 1314 C C . GLU A 1 170 ? 5.577 -0.574 20.737 1.00 61.41 170 GLU A C 1
ATOM 1316 O O . GLU A 1 170 ? 5.423 0.559 20.266 1.00 61.41 170 GLU A O 1
ATOM 1321 N N . THR A 1 171 ? 4.538 -1.388 20.936 1.00 59.38 171 THR A N 1
ATOM 1322 C CA . THR A 1 171 ? 3.163 -1.017 20.597 1.00 59.38 171 THR A CA 1
ATOM 1323 C C . THR A 1 171 ? 2.643 0.106 21.497 1.00 59.38 171 THR A C 1
ATOM 1325 O O . THR A 1 171 ? 2.623 -0.005 22.725 1.00 59.38 171 THR A O 1
ATOM 1328 N N . LYS A 1 172 ? 2.095 1.178 20.914 1.00 57.66 172 LYS A N 1
ATOM 1329 C CA . LYS A 1 172 ? 1.419 2.229 21.694 1.00 57.66 172 LYS A CA 1
ATOM 1330 C C . LYS A 1 172 ? 0.010 1.777 22.104 1.00 57.66 172 LYS A C 1
ATOM 1332 O O . LYS A 1 172 ? -0.777 1.334 21.270 1.00 57.66 172 LYS A O 1
ATOM 1337 N N . LYS A 1 173 ? -0.394 2.018 23.367 1.00 50.81 173 LYS A N 1
ATOM 1338 C CA . LYS A 1 173 ? -1.759 1.734 23.898 1.00 50.81 173 LYS A CA 1
ATOM 1339 C C . LYS A 1 173 ? -2.914 2.276 23.025 1.00 50.81 173 LYS A C 1
ATOM 1341 O O . LYS A 1 173 ? -4.037 1.787 23.144 1.00 50.81 173 LYS A O 1
ATOM 1346 N N . LYS A 1 174 ? -2.663 3.279 22.170 1.00 49.78 174 LYS A N 1
ATOM 1347 C CA . LYS A 1 174 ? -3.638 3.908 21.257 1.00 49.78 174 LYS A CA 1
ATOM 1348 C C . LYS A 1 174 ? -3.999 3.058 20.028 1.00 49.78 174 LYS A C 1
ATOM 1350 O O . LYS A 1 174 ? -5.083 3.260 19.479 1.00 49.78 174 LYS A O 1
ATOM 1355 N N . ALA A 1 175 ? -3.169 2.076 19.668 1.00 52.62 175 ALA A N 1
ATOM 1356 C CA . ALA A 1 175 ? -3.373 1.202 18.512 1.00 52.62 175 ALA A CA 1
ATOM 1357 C C . ALA A 1 175 ? -4.496 0.157 18.709 1.00 52.62 175 ALA A C 1
ATOM 1359 O O . ALA A 1 175 ? -4.953 -0.470 17.755 1.00 52.62 175 ALA A O 1
ATOM 1360 N N . ARG A 1 176 ? -4.996 -0.007 19.944 1.00 57.41 176 ARG A N 1
ATOM 1361 C CA . ARG A 1 176 ? -6.062 -0.964 20.282 1.00 57.41 176 ARG A CA 1
ATOM 1362 C C . ARG A 1 176 ? -7.398 -0.587 19.629 1.00 57.41 176 ARG A C 1
ATOM 1364 O O . ARG A 1 176 ? -7.790 0.576 19.613 1.00 57.41 176 ARG A O 1
ATOM 1371 N N . MET A 1 177 ? -8.141 -1.600 19.183 1.00 52.31 177 MET A N 1
ATOM 1372 C CA . MET A 1 177 ? -9.400 -1.532 18.413 1.00 52.31 177 MET A CA 1
ATOM 1373 C C . MET A 1 177 ? -10.599 -0.814 19.077 1.00 52.31 177 MET A C 1
ATOM 1375 O O . MET A 1 177 ? -11.696 -0.834 18.516 1.00 52.31 177 MET A O 1
ATOM 1379 N N . ARG A 1 178 ? -10.461 -0.222 20.273 1.00 50.69 178 ARG A N 1
ATOM 1380 C CA . ARG A 1 178 ? -11.607 0.392 20.965 1.00 50.69 178 ARG A CA 1
ATOM 1381 C C . ARG A 1 178 ? -11.882 1.799 20.419 1.00 50.69 178 ARG A C 1
ATOM 1383 O O . ARG A 1 178 ? -10.964 2.620 20.418 1.00 50.69 178 ARG A O 1
ATOM 1390 N N . PRO A 1 179 ? -13.130 2.123 20.033 1.00 41.41 179 PRO A N 1
ATOM 1391 C CA . PRO A 1 179 ? -13.504 3.505 19.779 1.00 41.41 179 PRO A CA 1
ATOM 1392 C C . PRO A 1 179 ? -13.309 4.302 21.072 1.00 41.41 179 PRO A C 1
ATOM 1394 O O . PRO A 1 179 ? -13.754 3.883 22.145 1.00 41.41 179 PRO A O 1
ATOM 1397 N N . ARG A 1 180 ? -12.629 5.452 20.993 1.00 45.03 180 ARG A N 1
ATOM 1398 C CA . ARG A 1 180 ? -12.742 6.451 22.061 1.00 45.03 180 ARG A CA 1
ATOM 1399 C C . ARG A 1 180 ? -14.224 6.834 22.153 1.00 45.03 180 ARG A C 1
ATOM 1401 O O . ARG A 1 180 ? -14.890 6.901 21.122 1.00 45.03 180 ARG A O 1
ATOM 1408 N N . GLY A 1 181 ? -14.732 6.983 23.380 1.00 39.75 181 GLY A N 1
ATOM 1409 C CA . GLY A 1 181 ? -16.142 7.269 23.677 1.00 39.75 181 GLY A CA 1
ATOM 1410 C C . GLY A 1 181 ? -16.709 8.471 22.904 1.00 39.75 181 GLY A C 1
ATOM 1411 O O . GLY A 1 181 ? -15.970 9.146 22.188 1.00 39.75 181 GLY A O 1
ATOM 1412 N N . PRO A 1 182 ? -18.021 8.745 23.022 1.00 36.62 182 PRO A N 1
ATOM 1413 C CA . PRO A 1 182 ? -18.739 9.629 22.108 1.00 36.62 182 PRO A CA 1
ATOM 1414 C C . PRO A 1 182 ? -18.074 11.007 22.040 1.00 36.62 182 PRO A C 1
ATOM 1416 O O . PRO A 1 182 ? -18.147 11.802 22.976 1.00 36.62 182 PRO A O 1
ATOM 1419 N N . TYR A 1 183 ? -17.407 11.286 20.919 1.00 47.41 183 TYR A N 1
ATOM 1420 C CA . TYR A 1 183 ? -16.837 12.598 20.654 1.00 47.41 183 TYR A CA 1
ATOM 1421 C C . TYR A 1 183 ? -17.993 13.564 20.383 1.00 47.41 183 TYR A C 1
ATOM 1423 O O . TYR A 1 183 ? -18.780 13.367 19.452 1.00 47.41 183 TYR A O 1
ATOM 1431 N N . LYS A 1 184 ? -18.117 14.596 21.228 1.00 36.06 184 LYS A N 1
ATOM 1432 C CA . LYS A 1 184 ? -19.060 15.703 21.032 1.00 36.06 184 LYS A CA 1
ATOM 1433 C C . LYS A 1 184 ? -18.854 16.274 19.627 1.00 36.06 184 LYS A C 1
ATOM 1435 O O . LYS A 1 184 ? -17.778 16.780 19.317 1.00 36.06 184 LYS A O 1
ATOM 1440 N N . ARG A 1 185 ? -19.898 16.224 18.794 1.00 35.94 185 ARG A N 1
ATOM 1441 C CA . ARG A 1 185 ? -19.984 17.056 17.589 1.00 35.94 185 ARG A CA 1
ATOM 1442 C C . ARG A 1 185 ? -19.883 18.509 18.039 1.00 35.94 185 ARG A C 1
ATOM 1444 O O . ARG A 1 185 ? -20.787 18.994 18.716 1.00 35.94 185 ARG A O 1
ATOM 1451 N N . ILE A 1 186 ? -18.800 19.187 17.680 1.00 37.56 186 ILE A N 1
ATOM 1452 C CA . ILE A 1 186 ? -18.744 20.642 17.779 1.00 37.56 186 ILE A CA 1
ATOM 1453 C C . ILE A 1 186 ? -19.719 21.163 16.723 1.00 37.56 186 ILE A C 1
ATOM 1455 O O . ILE A 1 186 ? -19.526 20.963 15.523 1.00 37.56 186 ILE A O 1
ATOM 1459 N N . ARG A 1 187 ? -20.825 21.744 17.189 1.00 34.50 187 ARG A N 1
ATOM 1460 C CA . ARG A 1 187 ? -21.746 22.516 16.359 1.00 34.50 187 ARG A CA 1
ATOM 1461 C C . ARG A 1 187 ? -20.981 23.769 15.940 1.00 34.50 187 ARG A C 1
ATOM 1463 O O . ARG A 1 187 ? -20.623 24.572 16.792 1.00 34.50 187 ARG A O 1
ATOM 1470 N N . ILE A 1 188 ? -20.694 23.899 14.651 1.00 36.66 188 ILE A N 1
ATOM 1471 C CA . ILE A 1 188 ? -20.252 25.172 14.089 1.00 36.66 188 ILE A CA 1
ATOM 1472 C C . ILE A 1 188 ? -21.525 26.006 13.963 1.00 36.66 188 ILE A C 1
ATOM 1474 O O . ILE A 1 188 ? -22.350 25.747 13.084 1.00 36.66 188 ILE A O 1
ATOM 1478 N N . GLU A 1 189 ? -21.740 26.924 14.900 1.00 38.50 189 GLU A N 1
ATOM 1479 C CA . GLU A 1 189 ? -22.740 27.971 14.723 1.00 38.50 189 GLU A CA 1
ATOM 1480 C C . GLU A 1 189 ? -22.228 28.908 13.628 1.00 38.50 189 GLU A C 1
ATOM 1482 O O . GLU A 1 189 ? -21.115 29.425 13.703 1.00 38.50 189 GLU A O 1
ATOM 1487 N N . ARG A 1 190 ? -23.013 29.039 12.555 1.00 39.31 190 ARG A N 1
ATOM 1488 C CA . ARG A 1 190 ? -22.797 30.063 11.536 1.00 39.31 190 ARG A CA 1
ATOM 1489 C C . ARG A 1 190 ? -23.215 31.396 12.156 1.00 39.31 190 ARG A C 1
ATOM 1491 O O . ARG A 1 190 ? -24.406 31.578 12.400 1.00 39.31 190 ARG A O 1
ATOM 1498 N N . GLY A 1 191 ? -22.237 32.254 12.428 1.00 38.84 191 GLY A N 1
ATOM 1499 C CA . GLY A 1 191 ? -22.413 33.702 12.537 1.00 38.84 191 GLY A CA 1
ATOM 1500 C C . GLY A 1 191 ? -22.094 34.349 11.202 1.00 38.84 191 GLY A C 1
ATOM 1501 O O . GLY A 1 191 ? -21.192 33.814 10.514 1.00 38.84 191 GLY A O 1
#

Sequence (191 aa):
KARIFATRDWHPPNHISFKAQGGPWPPHCIQNTQGAKFHPDLRLPKNTIVVSKAMNPLKENYSAFEGAELANILRKQGILRVFVGGLATDYCVKNTVLDALTLGFETVILSDAIAGINAEPDDAEKAIDKMLANGADIATLKDFIYPLELPPVTNPDAERLGEKRISKYETKKKARMRPRGPYKRIRIERG

Foldseek 3Di:
DDAAEAEWEEEDQLACQDVVNVHDDHDALYHPDPRGDDDPPPDDDPRYHYQYDSHDRDDDDLESPVPVVVVVVCVVVVNQADEDADDALLTNRLRNLLVCLVSRHQYEYAQLRHHHPCPDPCSNVVSVVVSVVSPHFYDYPVLAPDPPPDPDPPDPVVVVVRPPRPPPDDGDPVNHPDDDPDDDDDPPDDD

Secondary structure (DSSP, 8-state):
----EEEEE-B-TT-TTBGGGT-SBPS-SBTTSGGGSPPTT----TTPEEEEE--STT-----TTSSHHHHHHHHHTT--EEEEEEE-IIIIIHHHHHHHHHTT-EEEEEEEEEE---SSTTHHHHHHHHHHHTT-EEE-GGGS-S---PPP---HHHHHHTS---TTPPPPGGGSSPPPS----------